Protein AF-A0A9X1JXM3-F1 (afdb_monomer)

Structure (mmCIF, N/CA/C/O backbone):
data_AF-A0A9X1JXM3-F1
#
_entry.id   AF-A0A9X1JXM3-F1
#
loop_
_atom_site.group_PDB
_atom_site.id
_atom_site.type_symbol
_atom_site.label_atom_id
_atom_site.label_alt_id
_atom_site.label_comp_id
_atom_site.label_asym_id
_atom_site.label_entity_id
_atom_site.label_seq_id
_atom_site.pdbx_PDB_ins_code
_atom_site.Cartn_x
_atom_site.Cartn_y
_atom_site.Cartn_z
_atom_site.occupancy
_atom_site.B_iso_or_equiv
_atom_site.auth_seq_id
_atom_site.auth_comp_id
_atom_site.auth_asym_id
_atom_site.auth_atom_id
_atom_site.pdbx_PDB_model_num
ATOM 1 N N . MET A 1 1 ? -9.582 10.297 -4.704 1.00 67.44 1 MET A N 1
ATOM 2 C CA . MET A 1 1 ? -8.432 10.354 -5.628 1.00 67.44 1 MET A CA 1
ATOM 3 C C . MET A 1 1 ? -7.767 8.985 -5.629 1.00 67.44 1 MET A C 1
ATOM 5 O O . MET A 1 1 ? -7.426 8.506 -4.550 1.00 67.44 1 MET A O 1
ATOM 9 N N . SER A 1 2 ? -7.712 8.325 -6.786 1.00 84.75 2 SER A N 1
ATOM 10 C CA . SER A 1 2 ? -7.063 7.019 -7.022 1.00 84.75 2 SER A CA 1
ATOM 11 C C . SER A 1 2 ? -5.548 7.155 -7.191 1.00 84.75 2 SER A C 1
ATOM 13 O O . SER A 1 2 ? -4.791 6.289 -6.767 1.00 84.75 2 SER A O 1
ATOM 15 N N . VAL A 1 3 ? -5.104 8.279 -7.752 1.00 85.50 3 VAL A N 1
ATOM 16 C CA . VAL A 1 3 ? -3.694 8.632 -7.937 1.00 85.50 3 VAL A CA 1
ATOM 17 C C . VAL A 1 3 ? -3.147 9.310 -6.676 1.00 85.50 3 VAL A C 1
ATOM 19 O O . VAL A 1 3 ? -3.828 10.111 -6.037 1.00 85.50 3 VAL 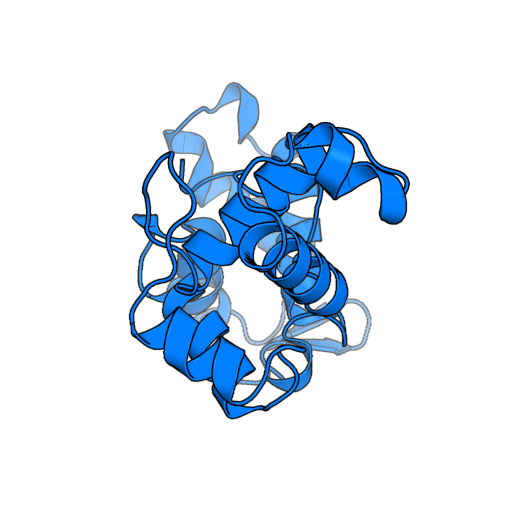A O 1
ATOM 22 N N . TYR A 1 4 ? -1.914 8.982 -6.283 1.00 91.44 4 TYR A N 1
ATOM 23 C CA . TYR A 1 4 ? -1.160 9.656 -5.211 1.00 91.44 4 TYR A CA 1
ATOM 24 C C . TYR A 1 4 ? -1.836 9.720 -3.821 1.00 91.44 4 TYR A C 1
ATOM 26 O O . TYR A 1 4 ? -1.454 10.515 -2.954 1.00 91.44 4 TYR A O 1
ATOM 34 N N . PHE A 1 5 ? -2.821 8.856 -3.545 1.00 94.12 5 PHE A N 1
ATOM 35 C CA . PHE A 1 5 ? -3.495 8.798 -2.239 1.00 94.12 5 PHE A CA 1
ATOM 36 C C . PHE A 1 5 ? -2.524 8.481 -1.093 1.00 94.12 5 PHE A C 1
ATOM 38 O O . PHE A 1 5 ? -2.756 8.914 0.033 1.00 94.12 5 PHE A O 1
ATOM 45 N N . HIS A 1 6 ? -1.429 7.785 -1.398 1.00 94.56 6 HIS A N 1
ATOM 46 C CA . HIS A 1 6 ? -0.364 7.382 -0.485 1.00 94.56 6 HIS A CA 1
ATOM 47 C C . HIS A 1 6 ? 0.627 8.514 -0.152 1.00 94.56 6 HIS A C 1
ATOM 49 O O . HIS A 1 6 ? 1.329 8.445 0.859 1.00 94.56 6 HIS A O 1
ATOM 55 N N . ALA A 1 7 ? 0.681 9.580 -0.963 1.00 92.19 7 ALA A N 1
ATOM 56 C CA . ALA A 1 7 ? 1.749 10.582 -0.935 1.00 92.19 7 ALA A CA 1
ATOM 57 C C . ALA A 1 7 ? 3.141 9.921 -0.908 1.00 92.19 7 ALA A C 1
ATOM 59 O O . ALA A 1 7 ? 3.544 9.311 -1.887 1.00 92.19 7 ALA A O 1
ATOM 60 N N . ASN A 1 8 ? 3.861 9.975 0.213 1.00 93.56 8 ASN A N 1
ATOM 61 C CA . ASN A 1 8 ? 5.191 9.374 0.351 1.00 93.56 8 ASN A CA 1
ATOM 62 C C . ASN A 1 8 ? 5.203 8.111 1.239 1.00 93.56 8 ASN A C 1
ATOM 64 O O . ASN A 1 8 ? 6.279 7.606 1.551 1.00 93.56 8 ASN A O 1
ATOM 68 N N . PHE A 1 9 ? 4.038 7.620 1.680 1.00 95.38 9 PHE A N 1
ATOM 69 C CA . PHE A 1 9 ? 3.919 6.490 2.607 1.00 95.38 9 PHE A CA 1
ATOM 70 C C . PHE A 1 9 ? 3.548 5.209 1.869 1.00 95.38 9 PHE A C 1
ATOM 72 O O . PHE A 1 9 ? 2.435 5.090 1.361 1.00 95.38 9 PHE A O 1
ATOM 79 N N . TYR A 1 10 ? 4.457 4.242 1.849 1.00 95.12 10 TYR A N 1
ATOM 80 C CA . TYR A 1 10 ? 4.158 2.913 1.331 1.00 95.12 10 TYR A CA 1
ATOM 81 C C . TYR A 1 10 ? 3.269 2.112 2.289 1.00 95.12 10 TYR A C 1
ATOM 83 O O . TYR A 1 10 ? 3.130 2.448 3.473 1.00 95.12 10 TYR A O 1
ATOM 91 N N . LEU A 1 11 ? 2.641 1.066 1.754 1.00 97.31 11 LEU A N 1
ATOM 92 C CA . LEU A 1 11 ? 1.815 0.154 2.531 1.00 97.31 11 LEU A CA 1
ATOM 93 C C . LEU A 1 11 ? 2.675 -0.571 3.573 1.00 97.31 11 LEU A C 1
ATOM 95 O O . LEU A 1 11 ? 3.635 -1.248 3.236 1.00 97.31 11 LEU A O 1
ATOM 99 N N . ASP A 1 12 ? 2.309 -0.459 4.843 1.00 98.06 12 ASP A N 1
ATOM 100 C CA . ASP A 1 12 ? 2.957 -1.179 5.942 1.00 98.06 12 ASP A CA 1
ATOM 101 C C . ASP A 1 12 ? 1.846 -1.743 6.825 1.00 98.06 12 ASP A C 1
ATOM 103 O O . ASP A 1 12 ? 1.057 -0.983 7.392 1.00 98.06 12 ASP A O 1
ATOM 107 N N . ARG A 1 13 ? 1.749 -3.072 6.890 1.00 97.81 13 ARG A N 1
ATOM 108 C CA . ARG A 1 13 ? 0.678 -3.803 7.575 1.00 97.81 13 ARG A CA 1
ATOM 109 C C . ARG A 1 13 ? 0.679 -3.553 9.079 1.00 97.81 13 ARG A C 1
ATOM 111 O O . ARG A 1 13 ? -0.398 -3.409 9.641 1.00 97.81 13 ARG A O 1
ATOM 118 N N . GLY A 1 14 ? 1.847 -3.384 9.703 1.00 97.69 14 GLY A N 1
ATOM 119 C CA . GLY A 1 14 ? 1.951 -3.044 11.126 1.00 97.69 14 GLY A CA 1
ATOM 120 C C . GLY A 1 14 ? 1.439 -1.635 11.433 1.00 97.69 14 GLY A C 1
ATOM 121 O O . GLY A 1 14 ? 0.775 -1.401 12.441 1.00 97.69 14 GLY A O 1
ATOM 122 N N . ARG A 1 15 ? 1.686 -0.678 10.533 1.00 97.62 15 ARG A N 1
ATOM 123 C CA . ARG A 1 15 ? 1.098 0.667 10.643 1.00 97.62 15 ARG A CA 1
ATOM 124 C C . ARG A 1 15 ? -0.396 0.655 10.334 1.00 97.62 15 ARG A C 1
ATOM 126 O O . ARG A 1 15 ? -1.152 1.327 11.025 1.00 97.62 15 ARG A O 1
ATOM 133 N N . LEU A 1 16 ? -0.835 -0.107 9.331 1.00 97.75 16 LEU A N 1
ATOM 134 C CA . LEU A 1 16 ? -2.257 -0.263 9.018 1.00 97.75 16 LEU A CA 1
ATOM 135 C C . LEU A 1 16 ? -3.028 -0.847 10.198 1.00 97.75 16 LEU A C 1
ATOM 137 O O . LEU A 1 16 ? -4.040 -0.265 10.583 1.00 97.75 16 LEU A O 1
ATOM 141 N N . SER A 1 17 ? -2.547 -1.947 10.780 1.00 98.00 17 SER A N 1
ATOM 142 C CA . SER A 1 17 ? -3.183 -2.598 11.925 1.00 98.00 17 SER A CA 1
ATOM 143 C C . SER A 1 17 ? -3.197 -1.688 13.146 1.00 98.00 17 SER A C 1
ATOM 145 O O . SER A 1 17 ? -4.244 -1.528 13.765 1.00 98.00 17 SER A O 1
ATOM 147 N N . GLY A 1 18 ? -2.086 -1.013 13.451 1.00 97.75 18 GLY A N 1
ATOM 148 C CA . GLY A 1 18 ? -2.020 -0.063 14.561 1.00 97.75 18 GLY A CA 1
ATOM 149 C C . GLY A 1 18 ? -3.014 1.096 14.410 1.00 97.75 18 GLY A C 1
ATOM 150 O O . GLY A 1 18 ? -3.764 1.385 15.338 1.00 97.75 18 GLY A O 1
ATOM 151 N N . ILE A 1 19 ? -3.087 1.712 13.225 1.00 96.88 19 ILE A N 1
ATOM 152 C CA . ILE A 1 19 ? -4.072 2.766 12.931 1.00 96.88 19 ILE A CA 1
ATOM 153 C C . ILE A 1 19 ? -5.501 2.222 13.025 1.00 96.88 19 ILE A C 1
ATOM 155 O O . ILE A 1 19 ? -6.371 2.881 13.589 1.00 96.88 19 ILE A O 1
ATOM 159 N N . LEU A 1 20 ? -5.755 1.034 12.474 1.00 96.69 20 LEU A N 1
ATOM 160 C CA . LEU A 1 20 ? -7.074 0.410 12.493 1.00 96.69 20 LEU A CA 1
ATOM 161 C C . LEU A 1 20 ? -7.548 0.149 13.928 1.00 96.69 20 LEU A C 1
ATOM 163 O O . LEU A 1 20 ? -8.664 0.537 14.263 1.00 96.69 20 LEU A O 1
ATOM 167 N N . LYS A 1 21 ? -6.682 -0.419 14.776 1.00 97.06 21 LYS A N 1
ATOM 168 C CA . LYS A 1 21 ? -6.936 -0.649 16.207 1.00 97.06 21 LYS A CA 1
ATOM 169 C C . LYS A 1 21 ? -7.280 0.653 16.927 1.00 97.06 21 LYS A C 1
ATOM 171 O O . LYS A 1 21 ? -8.352 0.745 17.514 1.00 97.06 21 LYS A O 1
ATOM 176 N N . SER A 1 22 ? -6.457 1.698 16.778 1.00 95.88 22 SER A N 1
ATOM 177 C CA . SER A 1 22 ? -6.716 2.999 17.416 1.00 95.88 22 SER A CA 1
ATOM 178 C C . SER A 1 22 ? -8.059 3.613 17.015 1.00 95.88 22 SER A C 1
ATOM 180 O O . SER A 1 22 ? -8.740 4.202 17.848 1.00 95.88 22 SER A O 1
ATOM 182 N N . LEU A 1 23 ? -8.460 3.478 15.747 1.00 93.62 23 LEU A N 1
ATOM 183 C CA . LEU A 1 23 ? -9.734 4.019 15.262 1.00 93.62 23 LEU A CA 1
ATOM 184 C C . LEU A 1 23 ? -10.952 3.220 15.739 1.00 93.62 23 LEU A C 1
ATOM 186 O O . LEU A 1 23 ? -12.038 3.784 15.829 1.00 93.62 23 LEU A O 1
ATOM 190 N N . ILE A 1 24 ? -10.786 1.927 16.018 1.00 94.38 24 ILE A N 1
ATOM 191 C CA . ILE A 1 24 ? -11.849 1.067 16.552 1.00 94.38 24 ILE A CA 1
ATOM 192 C C . ILE A 1 24 ? -12.008 1.287 18.055 1.00 94.38 24 ILE A C 1
ATOM 194 O O . ILE A 1 24 ? -13.126 1.446 18.533 1.00 94.38 24 ILE A O 1
ATOM 198 N N . GLU A 1 25 ? -10.898 1.318 18.791 1.00 95.06 25 GLU A N 1
ATOM 199 C CA . GLU A 1 25 ? -10.884 1.486 20.248 1.00 95.06 25 GLU A CA 1
ATOM 200 C C . GLU A 1 25 ? -11.255 2.908 20.677 1.00 95.06 25 GLU A C 1
ATOM 202 O O . GLU A 1 25 ? -11.781 3.119 21.768 1.00 95.06 25 GLU A O 1
ATOM 207 N N . SER A 1 26 ? -10.961 3.910 19.849 1.00 93.94 26 SER A N 1
ATOM 208 C CA . SER A 1 26 ? -11.207 5.317 20.169 1.00 93.94 26 SER A CA 1
ATOM 209 C C . SER A 1 26 ? -11.572 6.110 18.905 1.00 93.94 26 SER A C 1
ATOM 211 O O . SER A 1 26 ? -10.746 6.857 18.369 1.00 93.94 26 SER A O 1
ATOM 213 N N . PRO A 1 27 ? -12.817 5.969 18.408 1.00 89.25 27 PRO A N 1
ATOM 214 C CA . PRO A 1 27 ? -13.251 6.555 17.136 1.00 89.25 27 PRO A CA 1
ATOM 215 C C . PRO A 1 27 ? -13.245 8.091 17.116 1.00 89.25 27 PRO A C 1
ATOM 217 O O . PRO A 1 27 ? -13.189 8.681 16.035 1.00 89.25 27 PRO A O 1
ATOM 220 N N . ASP A 1 28 ? -13.258 8.731 18.287 1.00 90.75 28 ASP A N 1
ATOM 221 C CA . ASP A 1 28 ? -13.257 10.191 18.438 1.00 90.75 28 ASP A CA 1
ATOM 222 C C . ASP A 1 28 ? -11.855 10.816 18.367 1.00 90.75 28 ASP A C 1
ATOM 224 O O . ASP A 1 28 ? -11.717 12.043 18.370 1.00 90.75 28 ASP A O 1
ATOM 228 N N . LEU A 1 29 ? -10.792 10.004 18.282 1.00 92.56 29 LEU A N 1
ATOM 229 C CA . LEU A 1 29 ? -9.438 10.531 18.150 1.00 92.56 29 LEU A CA 1
ATOM 230 C C . LEU A 1 29 ? -9.258 11.280 16.829 1.00 92.56 29 LEU A C 1
ATOM 232 O O . LEU A 1 29 ? -9.581 10.808 15.734 1.00 92.56 29 LEU A O 1
ATOM 236 N N . THR A 1 30 ? -8.629 12.446 16.931 1.00 94.19 30 THR A N 1
ATOM 237 C CA . THR A 1 30 ? -8.173 13.193 15.762 1.00 94.19 30 THR A CA 1
ATOM 238 C C . THR A 1 30 ? -7.060 12.438 15.035 1.00 94.19 30 THR A C 1
ATOM 240 O O . THR A 1 30 ? -6.300 11.666 15.623 1.00 94.19 30 THR A O 1
ATOM 243 N N . ASP A 1 31 ? -6.895 12.720 13.740 1.00 95.00 31 ASP A N 1
ATOM 244 C CA . ASP A 1 31 ? -5.817 12.129 12.939 1.00 95.00 31 ASP A CA 1
ATOM 245 C C . ASP A 1 31 ? -4.420 12.370 13.543 1.00 95.00 31 ASP A C 1
ATOM 247 O O . ASP A 1 31 ? -3.528 11.541 13.373 1.00 95.00 31 ASP A O 1
ATOM 251 N N . GLU A 1 32 ? -4.214 13.494 14.235 1.00 96.62 32 GLU A N 1
ATOM 252 C CA . GLU A 1 32 ? -2.949 13.821 14.899 1.00 96.62 32 GLU A CA 1
ATOM 253 C C . GLU A 1 32 ? -2.714 12.980 16.155 1.00 96.62 32 GLU A C 1
ATOM 255 O O . GLU A 1 32 ? -1.624 12.436 16.325 1.00 96.62 32 GLU A O 1
ATOM 260 N N . GLN A 1 33 ? -3.739 12.804 16.992 1.00 96.62 33 GLN A N 1
ATOM 261 C CA . GLN A 1 33 ? -3.651 11.939 18.172 1.00 96.62 33 GLN A CA 1
ATOM 262 C C . GLN A 1 33 ? -3.366 10.489 17.780 1.00 96.62 33 GLN A C 1
ATOM 264 O O . GLN A 1 33 ? -2.498 9.861 18.380 1.00 96.62 33 GLN A O 1
ATOM 269 N N . VAL A 1 34 ? -4.023 9.992 16.728 1.00 96.50 34 VAL A N 1
ATOM 270 C CA . VAL A 1 34 ? -3.777 8.647 16.188 1.00 96.50 34 VAL A CA 1
ATOM 271 C C . VAL A 1 34 ? -2.351 8.508 15.628 1.00 96.50 34 VAL A C 1
ATOM 273 O O . VAL A 1 34 ? -1.745 7.449 15.748 1.00 96.50 34 VAL A O 1
ATOM 276 N N . ALA A 1 35 ? -1.779 9.563 15.039 1.00 96.88 35 ALA A N 1
ATOM 277 C CA . ALA A 1 35 ? -0.432 9.520 14.460 1.00 96.88 35 ALA A CA 1
ATOM 278 C C . ALA A 1 35 ? 0.696 9.602 15.505 1.00 96.88 35 ALA A C 1
ATOM 280 O O . ALA A 1 35 ? 1.809 9.138 15.241 1.00 96.88 35 ALA A O 1
ATOM 281 N N . LYS A 1 36 ? 0.425 10.191 16.678 1.00 96.25 36 LYS A N 1
ATOM 282 C CA . LYS A 1 36 ? 1.429 10.495 17.709 1.00 96.25 36 LYS A CA 1
ATOM 283 C C . LYS A 1 36 ? 2.255 9.274 18.153 1.00 96.25 36 LYS A C 1
ATOM 285 O O . LYS A 1 36 ? 3.479 9.409 18.173 1.00 96.25 36 LYS A O 1
ATOM 290 N N . PRO A 1 37 ? 1.673 8.088 18.436 1.00 95.94 37 PRO A N 1
ATOM 291 C CA . PRO A 1 37 ? 2.452 6.901 18.812 1.00 95.94 37 PRO A CA 1
ATOM 292 C C . PRO A 1 37 ? 3.417 6.420 17.720 1.00 95.94 37 PRO A C 1
ATOM 294 O O . PRO A 1 37 ? 4.396 5.743 18.013 1.00 95.94 37 PRO A O 1
ATOM 297 N N . PHE A 1 38 ? 3.170 6.793 16.462 1.00 94.81 38 PHE A N 1
ATOM 298 C CA . PHE A 1 38 ? 4.017 6.448 15.321 1.00 94.81 38 PHE A CA 1
ATOM 299 C C . PHE A 1 38 ? 5.101 7.500 15.041 1.00 94.81 38 PHE A C 1
ATOM 301 O O . PHE A 1 38 ? 5.859 7.342 14.086 1.00 94.81 38 PHE A O 1
ATOM 308 N N . GLY A 1 39 ? 5.173 8.581 15.828 1.00 95.75 39 GLY A N 1
ATOM 309 C CA . GLY A 1 39 ? 6.121 9.680 15.614 1.00 95.75 39 GLY A CA 1
ATOM 31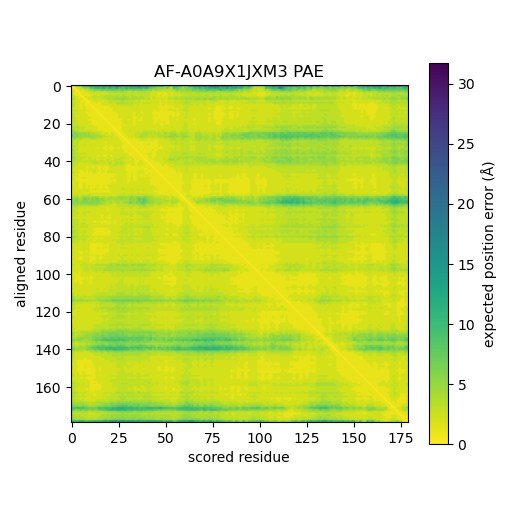0 C C . GLY A 1 39 ? 5.767 10.583 14.427 1.00 95.75 39 GLY A C 1
ATOM 311 O O . GLY A 1 39 ? 6.639 11.266 13.891 1.00 95.75 39 GLY A O 1
ATOM 312 N N . TYR A 1 40 ? 4.502 10.594 13.996 1.00 95.50 40 TYR A N 1
ATOM 313 C CA . TYR A 1 40 ? 4.035 11.389 12.860 1.00 95.50 40 TYR A CA 1
ATOM 314 C C . TYR A 1 40 ? 2.911 12.363 13.243 1.00 95.50 40 TYR A C 1
ATOM 316 O O . TYR A 1 40 ? 2.372 12.339 14.345 1.00 95.50 40 TYR A O 1
ATOM 324 N N . LYS A 1 41 ? 2.549 13.232 12.290 1.00 94.62 41 LYS A N 1
ATOM 325 C CA . LYS A 1 41 ? 1.430 14.184 12.385 1.00 94.62 41 LYS A CA 1
ATOM 326 C C . LYS A 1 41 ? 0.206 13.696 11.602 1.00 94.62 41 LYS A C 1
ATOM 328 O O . LYS A 1 41 ? 0.282 12.710 10.869 1.00 94.62 41 LYS A O 1
ATOM 333 N N . ALA A 1 42 ? -0.892 14.452 11.663 1.00 93.19 42 ALA A N 1
ATOM 334 C CA . ALA A 1 42 ? -2.175 14.134 11.023 1.00 93.19 42 ALA A CA 1
ATOM 335 C C . ALA A 1 42 ? -2.121 13.589 9.573 1.00 93.19 42 ALA A C 1
ATOM 337 O O . ALA A 1 42 ? -2.894 12.676 9.265 1.00 93.19 42 ALA A O 1
ATOM 338 N N . PRO A 1 43 ? -1.248 14.074 8.656 1.00 95.12 43 PRO A N 1
ATOM 339 C CA . PRO A 1 43 ? -1.175 13.513 7.308 1.00 95.12 43 PRO A CA 1
ATOM 340 C C . PRO A 1 43 ? -0.899 12.008 7.285 1.00 95.12 43 PRO A C 1
ATOM 342 O O . PRO A 1 43 ? -1.439 11.326 6.426 1.00 95.12 43 PRO A O 1
ATOM 345 N N . PHE A 1 44 ? -0.126 11.472 8.229 1.00 96.25 44 PHE A N 1
ATOM 346 C CA . PHE A 1 44 ? 0.162 10.040 8.312 1.00 96.25 44 PHE A CA 1
ATOM 347 C C . PHE A 1 44 ? -1.119 9.214 8.445 1.00 96.25 44 PHE A C 1
ATOM 349 O O . PHE A 1 44 ? -1.414 8.391 7.577 1.00 96.25 44 PHE A O 1
ATOM 356 N N . THR A 1 45 ? -1.944 9.515 9.450 1.00 96.00 45 THR A N 1
ATOM 357 C CA . THR A 1 45 ? -3.220 8.824 9.671 1.00 96.00 45 THR A CA 1
ATOM 358 C C . THR A 1 45 ? -4.139 8.943 8.459 1.00 96.00 45 THR A C 1
ATOM 360 O O . THR A 1 45 ? -4.726 7.950 8.039 1.00 96.00 45 THR A O 1
ATOM 363 N N . LYS A 1 46 ? -4.220 10.116 7.812 1.00 95.06 46 LYS A N 1
ATOM 364 C CA . LYS A 1 46 ? -5.035 10.300 6.592 1.00 95.06 46 LYS A CA 1
ATOM 365 C C . LYS A 1 46 ? -4.597 9.389 5.443 1.00 95.06 46 LYS A C 1
ATOM 367 O O . LYS A 1 46 ? -5.440 8.856 4.715 1.00 95.06 46 LYS A O 1
ATOM 372 N N . ARG A 1 47 ? -3.287 9.203 5.267 1.00 96.00 47 ARG A N 1
ATOM 373 C CA . ARG A 1 47 ? -2.718 8.350 4.212 1.00 96.00 47 ARG A CA 1
ATOM 374 C C . ARG A 1 47 ? -2.930 6.872 4.525 1.00 96.00 47 ARG A C 1
ATOM 376 O O . ARG A 1 47 ? -3.367 6.143 3.642 1.00 96.00 47 ARG A O 1
ATOM 383 N N . TYR A 1 48 ? -2.770 6.450 5.778 1.00 97.06 48 TYR A N 1
ATOM 384 C CA . TYR A 1 48 ? -3.073 5.072 6.182 1.00 97.06 48 TYR A CA 1
ATOM 385 C C . TYR A 1 48 ? -4.578 4.758 6.181 1.00 97.06 48 TYR A C 1
ATOM 387 O O . TYR A 1 48 ? -4.967 3.688 5.726 1.00 97.06 48 TYR A O 1
ATOM 395 N N . LYS A 1 49 ? -5.457 5.707 6.533 1.00 96.12 49 LYS A N 1
ATOM 396 C CA . LYS A 1 49 ? -6.910 5.587 6.294 1.00 96.12 49 LYS A CA 1
ATOM 397 C C . LYS A 1 49 ? -7.225 5.412 4.808 1.00 96.12 49 LYS A C 1
ATOM 399 O O . LYS A 1 49 ? -8.127 4.660 4.458 1.00 96.12 49 LYS A O 1
ATOM 404 N N . SER A 1 50 ? -6.490 6.098 3.932 1.00 96.44 50 SER A N 1
ATOM 405 C CA . SER A 1 50 ? -6.646 5.932 2.484 1.00 96.44 50 SER A CA 1
ATOM 406 C C . SER A 1 50 ? -6.211 4.534 2.041 1.00 96.44 50 SER A C 1
ATOM 408 O O . SER A 1 50 ? -6.975 3.883 1.341 1.00 96.44 50 SER A O 1
ATOM 410 N N . TRP A 1 51 ? -5.067 4.031 2.515 1.00 97.81 51 TRP A N 1
ATOM 411 C CA . TRP A 1 51 ? -4.645 2.643 2.286 1.00 97.81 51 TRP A CA 1
ATOM 412 C C . TRP A 1 51 ? -5.687 1.620 2.750 1.00 97.81 51 TRP A C 1
ATOM 414 O O . TRP A 1 51 ? -6.067 0.756 1.970 1.00 97.81 51 TRP A O 1
ATOM 424 N N . LEU A 1 52 ? -6.224 1.753 3.967 1.00 97.62 52 LEU A N 1
ATOM 425 C CA . LEU A 1 52 ? -7.265 0.855 4.482 1.00 97.62 52 LEU A CA 1
ATOM 426 C C . LEU A 1 52 ? -8.515 0.825 3.584 1.00 97.62 52 LEU A C 1
ATOM 428 O O . LEU A 1 52 ? -9.095 -0.237 3.369 1.00 97.62 52 LEU A O 1
ATOM 432 N N . LYS A 1 53 ? -8.916 1.973 3.022 1.00 97.38 53 LYS A N 1
ATOM 433 C CA . LYS A 1 53 ? -10.005 2.047 2.032 1.00 97.38 53 LYS A CA 1
ATOM 434 C C . LYS A 1 53 ? -9.628 1.372 0.721 1.00 97.38 53 LYS A C 1
ATOM 436 O O . LYS A 1 53 ? -10.421 0.622 0.167 1.00 97.38 53 LYS A O 1
ATOM 441 N N . LYS A 1 54 ? -8.416 1.634 0.224 1.00 97.00 54 LYS A N 1
ATOM 442 C CA . LYS A 1 54 ? -7.925 1.070 -1.039 1.00 97.00 54 LYS A CA 1
ATOM 443 C C . LYS A 1 54 ? -7.660 -0.431 -0.968 1.00 97.00 54 LYS A C 1
ATOM 445 O O . LYS A 1 54 ? -7.654 -1.065 -2.006 1.00 97.00 54 LYS A O 1
ATOM 450 N N . CYS A 1 55 ? -7.520 -0.994 0.228 1.00 97.62 55 CYS A N 1
ATOM 451 C CA . CYS A 1 55 ? -7.453 -2.436 0.475 1.00 97.62 55 CYS A CA 1
ATOM 452 C C . CYS A 1 55 ? -8.800 -3.042 0.915 1.00 97.62 55 CYS A C 1
ATOM 454 O O . CYS A 1 55 ? -8.834 -4.168 1.403 1.00 97.62 55 CYS A O 1
ATOM 456 N N . GLY A 1 56 ? -9.907 -2.297 0.810 1.00 97.69 56 GLY A N 1
ATOM 457 C CA . GLY A 1 56 ? -11.256 -2.821 1.045 1.00 97.69 56 GLY A CA 1
ATOM 458 C C . GLY A 1 56 ? -11.617 -3.090 2.508 1.00 97.69 56 GLY A C 1
ATOM 459 O O . GLY A 1 56 ? -12.604 -3.781 2.769 1.00 97.69 56 GLY A O 1
ATOM 460 N N . LEU A 1 57 ? -10.844 -2.570 3.466 1.00 98.06 57 LEU A N 1
ATOM 461 C CA . LEU A 1 57 ? -11.094 -2.737 4.905 1.00 98.06 57 LEU A CA 1
ATOM 462 C C . LEU A 1 57 ? -12.014 -1.643 5.464 1.00 98.06 57 LEU A C 1
ATOM 464 O O . LEU A 1 57 ? -12.785 -1.892 6.390 1.00 98.06 57 LEU A O 1
ATOM 468 N N . LEU A 1 58 ? -11.960 -0.439 4.890 1.00 97.19 58 LEU A N 1
ATOM 469 C CA . LEU A 1 58 ? -12.837 0.680 5.242 1.00 97.19 58 LEU A CA 1
ATOM 470 C C . LEU A 1 58 ? -13.731 1.086 4.077 1.00 97.19 58 LEU A C 1
ATOM 472 O O . LEU A 1 58 ? -13.316 1.058 2.920 1.00 97.19 58 LEU A O 1
ATOM 476 N N . GLU A 1 59 ? -14.936 1.544 4.403 1.00 95.31 59 GLU A N 1
ATOM 477 C CA . GLU A 1 59 ? -15.831 2.156 3.429 1.00 95.31 59 GLU A CA 1
ATOM 478 C C . GLU A 1 59 ? -15.228 3.447 2.862 1.00 95.31 59 GLU A C 1
ATOM 480 O O . GLU A 1 59 ? -14.509 4.196 3.537 1.00 95.31 59 GLU A O 1
ATOM 485 N N . ASN A 1 60 ? -15.572 3.760 1.612 1.00 88.88 60 ASN A N 1
ATOM 486 C CA . ASN A 1 60 ? -15.127 4.980 0.943 1.00 88.88 60 ASN A CA 1
ATOM 487 C C . ASN A 1 60 ? -15.923 6.223 1.400 1.00 88.88 60 ASN A C 1
ATOM 489 O O . ASN A 1 60 ? -16.419 7.006 0.595 1.00 88.88 60 ASN A O 1
ATOM 493 N N . THR A 1 61 ? -16.047 6.415 2.715 1.00 87.69 61 THR A N 1
ATOM 494 C CA . THR A 1 61 ? -16.762 7.533 3.345 1.00 87.69 61 THR A CA 1
ATOM 495 C C . THR A 1 61 ? -15.818 8.419 4.152 1.00 87.69 61 THR A C 1
ATOM 497 O O . THR A 1 61 ? -14.702 8.028 4.497 1.00 87.69 61 THR A O 1
ATOM 500 N N . ARG A 1 62 ? -16.237 9.648 4.480 1.00 80.88 62 ARG A N 1
ATOM 501 C CA . ARG A 1 62 ? -15.444 10.531 5.361 1.00 80.88 62 ARG A CA 1
ATOM 502 C C . ARG A 1 62 ? -15.380 10.015 6.799 1.00 80.88 62 ARG A C 1
ATOM 504 O O . ARG A 1 62 ? -14.351 10.171 7.447 1.00 80.88 62 ARG A O 1
ATOM 511 N N . LYS A 1 63 ? -16.466 9.402 7.271 1.00 85.62 63 LYS A N 1
ATOM 512 C CA . LYS A 1 63 ? -16.542 8.784 8.595 1.00 85.62 63 LYS A CA 1
ATOM 513 C C . LYS A 1 63 ? -15.777 7.463 8.603 1.00 85.62 63 LYS A C 1
ATOM 515 O O . LYS A 1 63 ? -15.697 6.789 7.575 1.00 85.62 63 LYS A O 1
ATOM 520 N N . PHE A 1 64 ? -15.212 7.123 9.757 1.00 90.81 64 PHE A N 1
ATOM 521 C CA . PHE A 1 64 ? -14.636 5.806 9.981 1.00 90.81 64 PHE A CA 1
ATOM 522 C C . PHE A 1 64 ? -15.759 4.766 9.998 1.00 90.81 64 PHE A C 1
ATOM 524 O O . PHE A 1 64 ? -16.691 4.877 10.792 1.00 90.81 64 P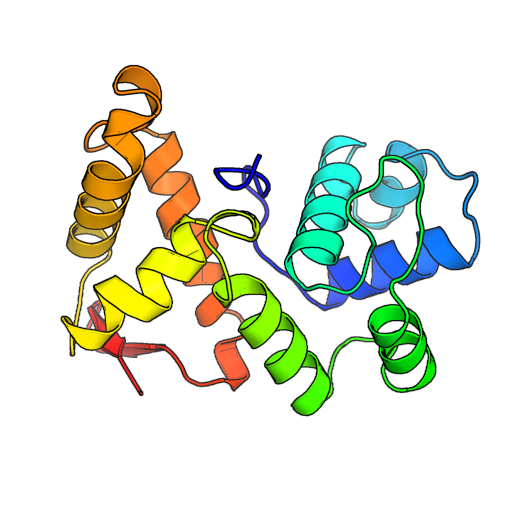HE A O 1
ATOM 531 N N . LYS A 1 65 ? -15.680 3.788 9.094 1.00 94.94 65 LYS A N 1
ATOM 532 C CA . LYS A 1 65 ? -16.593 2.650 9.041 1.00 94.94 65 LYS A CA 1
ATOM 533 C C . LYS A 1 65 ? -15.903 1.482 8.347 1.00 94.94 65 LYS A C 1
ATOM 535 O O . LYS A 1 65 ? -15.387 1.640 7.241 1.00 94.94 65 LYS A O 1
ATOM 540 N N . LEU A 1 66 ? -15.868 0.336 9.020 1.00 97.25 66 LEU A N 1
ATOM 541 C CA . LEU A 1 66 ? -15.403 -0.924 8.445 1.00 97.25 66 LEU A CA 1
ATOM 542 C C . LEU A 1 66 ? -16.403 -1.423 7.402 1.00 97.25 66 LEU A C 1
ATOM 544 O O . LEU A 1 66 ? -17.612 -1.331 7.617 1.00 97.25 66 LEU A O 1
ATOM 548 N N . THR A 1 67 ? -15.895 -2.009 6.321 1.00 98.06 67 THR A N 1
ATOM 549 C CA . THR A 1 67 ? -16.713 -2.861 5.444 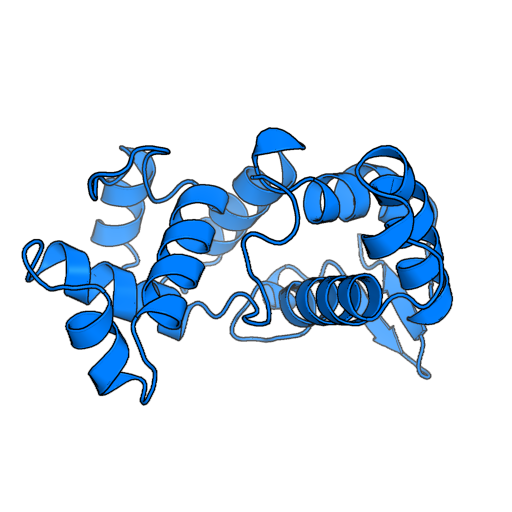1.00 98.06 67 THR A CA 1
ATOM 550 C C . THR A 1 67 ? -17.085 -4.152 6.183 1.00 98.06 67 THR A C 1
ATOM 552 O O . THR A 1 67 ? -16.437 -4.505 7.171 1.00 98.06 67 THR A O 1
ATOM 555 N N . GLU A 1 68 ? -18.077 -4.909 5.705 1.00 97.94 68 GLU A N 1
ATOM 556 C CA . GLU A 1 68 ? -18.383 -6.227 6.293 1.00 97.94 68 GLU A CA 1
ATOM 557 C C . GLU A 1 68 ? -17.161 -7.154 6.276 1.00 97.94 68 GLU A C 1
ATOM 559 O O . GLU A 1 68 ? -16.836 -7.794 7.277 1.00 97.94 68 GLU A O 1
ATOM 564 N N . LYS A 1 69 ? -16.399 -7.132 5.178 1.00 97.88 69 LYS A N 1
ATOM 565 C CA . LYS A 1 69 ? -15.154 -7.891 5.078 1.00 97.88 69 LYS A CA 1
ATOM 566 C C . LYS A 1 69 ? -14.067 -7.368 6.019 1.00 97.88 69 LYS A C 1
ATOM 568 O O . LYS A 1 69 ? -13.346 -8.160 6.616 1.00 97.88 69 LYS A O 1
ATOM 573 N N . GLY A 1 70 ? -13.976 -6.052 6.200 1.00 98.06 70 GLY A N 1
ATOM 574 C CA . GLY A 1 70 ? -13.074 -5.418 7.159 1.00 98.06 70 GLY A CA 1
ATOM 575 C C . GLY A 1 70 ? -13.372 -5.820 8.604 1.00 98.06 70 GLY A C 1
ATOM 576 O O . GLY A 1 70 ? -12.437 -6.097 9.352 1.00 98.06 70 GLY A O 1
ATOM 577 N N . LYS A 1 71 ? -14.653 -5.922 8.989 1.00 98.31 71 LYS A N 1
ATOM 578 C CA . LYS A 1 71 ? -15.068 -6.448 10.304 1.00 98.31 71 LYS A CA 1
ATOM 579 C C . LYS A 1 71 ? -14.639 -7.901 10.480 1.00 98.31 71 LYS A C 1
ATOM 581 O O . LYS A 1 71 ? -14.064 -8.248 11.509 1.00 98.31 71 LYS A O 1
ATOM 586 N N . GLU A 1 72 ? -14.888 -8.733 9.468 1.00 98.12 72 GLU A N 1
ATOM 587 C CA . GLU A 1 72 ? -14.506 -10.147 9.487 1.00 98.12 72 GLU A CA 1
ATOM 588 C C . GLU A 1 72 ? -12.988 -10.318 9.652 1.00 98.12 72 GLU A C 1
ATOM 590 O O . GLU A 1 72 ? -12.536 -11.069 10.518 1.00 98.12 72 GLU A O 1
ATOM 595 N N . ILE A 1 73 ? -12.204 -9.600 8.842 1.00 98.31 73 ILE A N 1
ATOM 596 C CA . ILE A 1 73 ? -10.739 -9.631 8.889 1.00 98.31 73 ILE A CA 1
ATOM 597 C C . ILE A 1 73 ? -10.250 -9.139 10.245 1.00 98.31 73 ILE A C 1
ATOM 599 O O . ILE A 1 73 ? -9.473 -9.841 10.880 1.00 98.31 73 ILE A O 1
ATOM 603 N N . TYR A 1 74 ? -10.734 -7.997 10.736 1.00 97.81 74 TYR A N 1
ATOM 604 C CA . TYR A 1 74 ? -10.293 -7.463 12.025 1.00 97.81 74 TYR A CA 1
ATOM 605 C C . TYR A 1 74 ? -10.554 -8.438 13.180 1.00 97.81 74 TYR A C 1
ATOM 607 O O . TYR A 1 74 ? -9.694 -8.627 14.034 1.00 97.81 74 TYR A O 1
ATOM 615 N N . SER A 1 75 ? -11.703 -9.120 13.177 1.00 97.75 75 SER A N 1
ATOM 616 C CA . SER A 1 75 ? -12.031 -10.117 14.201 1.00 97.75 75 SER A CA 1
ATOM 617 C C . SER A 1 75 ? -11.115 -11.345 14.176 1.00 97.75 75 SER A C 1
ATOM 619 O O . SER A 1 75 ? -10.937 -11.976 15.217 1.00 97.75 75 SER A O 1
ATOM 621 N N . LYS A 1 76 ? -10.585 -11.735 13.011 1.00 98.00 76 LYS A N 1
ATOM 622 C CA . LYS A 1 76 ? -9.824 -12.987 12.834 1.00 98.00 76 LYS A CA 1
ATOM 623 C C . LYS A 1 76 ? -8.319 -12.774 12.684 1.00 98.00 76 LYS A C 1
ATOM 625 O O . LYS A 1 76 ? -7.561 -13.725 12.873 1.00 98.00 76 LYS A O 1
ATOM 630 N N . ASP A 1 77 ? -7.897 -11.596 12.254 1.00 98.38 77 ASP A N 1
ATOM 631 C CA . ASP A 1 77 ? -6.526 -11.236 11.894 1.00 98.38 77 ASP A CA 1
ATOM 632 C C . ASP A 1 77 ? -6.293 -9.724 12.090 1.00 98.38 77 ASP A C 1
ATOM 634 O O . ASP A 1 77 ? -6.046 -8.989 11.130 1.00 98.38 77 ASP A O 1
ATOM 638 N N . PRO A 1 78 ? -6.386 -9.223 13.336 1.00 97.25 78 PRO A N 1
ATOM 639 C CA . PRO A 1 78 ? -6.281 -7.793 13.628 1.00 97.25 78 PRO A CA 1
ATOM 640 C C . PRO A 1 78 ? -4.901 -7.206 13.302 1.00 97.25 78 PRO A C 1
ATOM 642 O O . PRO A 1 78 ? -4.772 -5.989 13.184 1.00 97.25 78 PRO A O 1
ATOM 645 N N . ASP A 1 79 ? -3.876 -8.049 13.161 1.00 97.56 79 ASP A N 1
ATOM 646 C CA . ASP A 1 79 ? -2.515 -7.654 12.787 1.00 97.56 79 ASP A CA 1
ATOM 647 C C . ASP A 1 79 ? -2.249 -7.727 11.276 1.00 97.56 79 ASP A C 1
ATOM 649 O O . ASP A 1 79 ? -1.169 -7.335 10.836 1.00 97.56 79 ASP A O 1
ATOM 653 N N . LEU A 1 80 ? -3.239 -8.161 10.483 1.00 97.94 80 LEU A N 1
ATOM 654 C CA . LEU A 1 80 ? -3.191 -8.247 9.019 1.00 97.94 80 LEU A CA 1
ATOM 655 C C . LEU A 1 80 ? -2.052 -9.144 8.502 1.00 97.94 80 LEU A C 1
ATOM 657 O O . LEU A 1 80 ? -1.400 -8.834 7.501 1.00 97.94 80 LEU A O 1
ATOM 661 N N . ASN A 1 81 ? -1.773 -10.251 9.192 1.00 97.00 81 ASN A N 1
ATOM 662 C CA . ASN A 1 81 ? -0.615 -11.098 8.910 1.00 97.00 81 ASN A CA 1
ATOM 663 C C . ASN A 1 81 ? -0.936 -12.393 8.162 1.00 97.00 81 ASN A C 1
ATOM 665 O O . ASN A 1 81 ? -0.018 -12.994 7.601 1.00 97.00 81 ASN A O 1
ATOM 669 N N . LYS A 1 82 ? -2.200 -12.822 8.111 1.00 97.88 82 LYS A N 1
ATOM 670 C CA . LYS A 1 82 ? -2.588 -14.058 7.417 1.00 97.88 82 LYS A CA 1
ATOM 671 C C . LYS A 1 82 ? -2.505 -13.889 5.908 1.00 97.88 82 LYS A C 1
ATOM 673 O O . LYS A 1 82 ? -2.972 -12.890 5.372 1.00 97.88 82 LYS A O 1
ATOM 678 N N . THR A 1 83 ? -2.019 -14.918 5.216 1.00 97.06 83 THR A N 1
ATOM 679 C CA . THR A 1 83 ? -1.930 -14.945 3.747 1.00 97.06 83 THR A CA 1
ATOM 680 C C . THR A 1 83 ? -3.256 -14.584 3.083 1.00 97.06 83 THR A C 1
ATOM 682 O O . THR A 1 83 ? -3.284 -13.691 2.252 1.00 97.06 83 THR A O 1
ATOM 685 N N . SER A 1 84 ? -4.373 -15.152 3.548 1.00 97.88 84 SER A N 1
ATOM 686 C CA . SER A 1 84 ? -5.706 -14.850 3.009 1.00 97.88 84 SER A CA 1
ATOM 687 C C . SER A 1 84 ? -6.140 -13.389 3.184 1.00 97.88 84 SER A C 1
ATOM 689 O O . SER A 1 84 ? -6.857 -12.856 2.339 1.00 97.88 84 SER A O 1
ATOM 691 N N . THR A 1 85 ? -5.703 -12.719 4.255 1.00 98.44 85 THR A N 1
ATOM 692 C CA . THR A 1 85 ? -5.912 -11.275 4.438 1.00 98.44 85 THR A CA 1
ATOM 693 C C . THR A 1 85 ? -5.082 -10.483 3.436 1.00 98.44 85 THR A C 1
ATOM 695 O O . THR A 1 85 ? -5.593 -9.549 2.821 1.00 98.44 85 THR A O 1
ATOM 698 N N . ILE A 1 86 ? -3.814 -10.862 3.252 1.00 98.38 86 ILE A N 1
ATOM 699 C CA . ILE A 1 86 ? -2.895 -10.213 2.309 1.00 98.38 86 ILE A CA 1
ATOM 700 C C . ILE A 1 86 ? -3.422 -10.355 0.877 1.00 98.38 86 ILE A C 1
ATOM 702 O O . ILE A 1 86 ? -3.506 -9.350 0.173 1.00 98.38 86 ILE A O 1
ATOM 706 N N . ASP A 1 87 ? -3.830 -11.564 0.485 1.00 98.19 87 ASP A N 1
ATOM 707 C CA . ASP A 1 87 ? -4.428 -11.860 -0.819 1.00 98.19 87 ASP A CA 1
ATOM 708 C C . ASP A 1 87 ? -5.658 -10.982 -1.049 1.00 98.19 87 ASP A C 1
ATOM 710 O O . ASP A 1 87 ? -5.719 -10.247 -2.029 1.00 98.19 87 ASP A O 1
ATOM 714 N N . TYR A 1 88 ? -6.605 -10.962 -0.103 1.00 98.62 88 TYR A N 1
ATOM 715 C CA . TYR A 1 88 ? -7.798 -10.120 -0.213 1.00 98.62 88 TYR A CA 1
ATOM 716 C C . TYR A 1 88 ? -7.455 -8.633 -0.374 1.00 98.62 88 TYR A C 1
ATOM 718 O O . TYR A 1 88 ? -7.997 -7.959 -1.251 1.00 98.62 88 TYR A O 1
ATOM 726 N N . MET A 1 89 ? -6.563 -8.108 0.473 1.00 98.62 89 MET A N 1
ATOM 727 C CA . MET A 1 89 ? -6.165 -6.699 0.429 1.00 98.62 89 MET A CA 1
ATOM 728 C C . MET A 1 89 ? -5.530 -6.333 -0.913 1.00 98.62 89 MET A C 1
ATOM 730 O O . MET A 1 89 ? -5.751 -5.225 -1.408 1.00 98.62 89 MET A O 1
ATOM 734 N N . TYR A 1 90 ? -4.733 -7.240 -1.474 1.00 98.44 90 TYR A N 1
ATOM 735 C CA . TYR A 1 90 ? -4.088 -7.067 -2.764 1.00 98.44 90 TYR A CA 1
ATOM 736 C C . TYR A 1 90 ? -5.088 -7.115 -3.917 1.00 98.44 90 TYR A C 1
ATOM 738 O O . TYR A 1 90 ? -5.151 -6.161 -4.691 1.00 98.44 90 TYR A O 1
ATOM 746 N N . GLU A 1 91 ? -5.906 -8.165 -3.988 1.00 98.31 91 GLU A N 1
ATOM 747 C CA . GLU A 1 91 ? -6.929 -8.335 -5.024 1.00 98.31 91 GLU A CA 1
ATOM 748 C C . GLU A 1 91 ? -7.888 -7.140 -5.048 1.00 98.31 91 GLU A C 1
ATOM 750 O O . GLU A 1 91 ? -8.168 -6.570 -6.103 1.00 98.31 91 GLU A O 1
ATOM 755 N N . PHE A 1 92 ? -8.315 -6.660 -3.874 1.00 98.38 92 PHE A N 1
ATOM 756 C CA . PHE A 1 92 ? -9.143 -5.459 -3.794 1.00 98.38 92 PHE A CA 1
ATOM 757 C C . PHE A 1 92 ? -8.400 -4.220 -4.315 1.00 98.38 92 PHE A C 1
ATOM 759 O O . PHE A 1 92 ? -8.970 -3.446 -5.089 1.00 98.38 92 PHE A O 1
ATOM 766 N N . LEU A 1 93 ? -7.129 -4.035 -3.938 1.00 98.19 93 LEU A N 1
ATOM 767 C CA . LEU A 1 93 ? -6.320 -2.887 -4.356 1.00 98.19 93 LEU A CA 1
ATOM 768 C C . LEU A 1 93 ? -6.180 -2.801 -5.876 1.00 98.19 93 LEU A C 1
ATOM 770 O O . LEU A 1 93 ? -6.316 -1.710 -6.434 1.00 98.19 93 LEU A O 1
ATOM 774 N N . VAL A 1 94 ? -5.913 -3.930 -6.536 1.00 98.12 94 VAL A N 1
ATOM 775 C CA . VAL A 1 94 ? -5.693 -3.971 -7.987 1.00 98.12 94 VAL A CA 1
ATOM 776 C C . VAL A 1 94 ? -6.987 -4.082 -8.784 1.00 98.12 94 VAL A C 1
ATOM 778 O O . VAL A 1 94 ? -6.962 -3.766 -9.963 1.00 98.12 94 VAL A O 1
ATOM 781 N N . SER A 1 95 ? -8.118 -4.467 -8.185 1.00 97.62 95 SER A N 1
ATOM 782 C CA . SER A 1 95 ? -9.371 -4.773 -8.907 1.00 97.62 95 SER A CA 1
ATOM 783 C C . SER A 1 95 ? -9.929 -3.657 -9.801 1.00 97.62 95 SER A C 1
ATOM 785 O O . SER A 1 95 ? -10.691 -3.942 -10.720 1.00 97.62 95 SER A O 1
ATOM 787 N N . SER A 1 96 ? -9.581 -2.391 -9.556 1.00 95.50 96 SER A N 1
ATOM 788 C CA . SER A 1 96 ? -10.108 -1.256 -10.320 1.00 95.50 96 SER A CA 1
ATOM 789 C C . SER A 1 96 ? -9.174 -0.046 -10.282 1.00 95.50 96 SER A C 1
ATOM 791 O O . SER A 1 96 ? -8.504 0.219 -9.277 1.00 95.50 96 SER A O 1
ATOM 793 N N . GLU A 1 97 ? -9.178 0.744 -11.359 1.00 95.38 97 GLU A N 1
ATOM 794 C CA . GLU A 1 97 ? -8.451 2.015 -11.411 1.00 95.38 97 GLU A CA 1
ATOM 795 C C . GLU A 1 97 ? -8.944 3.024 -10.365 1.00 95.38 97 GLU A C 1
ATOM 797 O O . GLU A 1 97 ? -8.154 3.798 -9.818 1.00 95.38 97 GLU A O 1
ATOM 802 N N . GLU A 1 98 ? -10.229 2.986 -10.007 1.00 92.19 98 GLU A N 1
ATOM 803 C CA . GLU A 1 98 ? -10.790 3.850 -8.967 1.00 92.19 98 GLU A CA 1
ATOM 804 C C . GLU A 1 98 ? -10.202 3.535 -7.589 1.00 92.19 98 GLU A C 1
ATOM 806 O O . GLU A 1 98 ? -10.041 4.436 -6.751 1.00 92.19 98 GLU A O 1
ATOM 811 N N . ASN A 1 99 ? -9.837 2.271 -7.351 1.00 92.44 99 ASN A N 1
ATOM 812 C CA . ASN A 1 99 ? -9.154 1.852 -6.135 1.00 92.44 99 ASN A CA 1
ATOM 813 C C . ASN A 1 99 ? -7.728 2.390 -6.144 1.00 92.44 99 ASN A C 1
ATOM 815 O O . ASN A 1 99 ? -7.419 3.294 -5.363 1.00 92.44 99 ASN A O 1
ATOM 819 N N . ALA A 1 100 ? -6.885 1.916 -7.050 1.00 96.81 100 ALA A N 1
ATOM 820 C CA . ALA A 1 100 ? -5.508 2.376 -7.145 1.00 96.81 100 ALA A CA 1
ATOM 821 C C . ALA A 1 100 ? -4.992 2.245 -8.577 1.00 96.81 100 ALA A C 1
ATOM 823 O O . ALA A 1 100 ? -4.307 1.287 -8.909 1.00 96.81 100 ALA A O 1
ATOM 824 N N . GLU A 1 101 ? -5.279 3.247 -9.406 1.00 97.62 101 GLU A N 1
ATOM 825 C CA . GLU A 1 101 ? -4.936 3.307 -10.834 1.00 97.62 101 GLU A CA 1
ATOM 826 C C . GLU A 1 101 ? -3.532 2.805 -11.183 1.00 97.62 101 GLU A C 1
ATOM 828 O O . GLU A 1 101 ? -3.379 1.982 -12.079 1.00 97.62 101 GLU A O 1
ATOM 833 N N . VAL A 1 102 ? -2.506 3.231 -10.443 1.00 98.06 102 VAL A N 1
ATOM 834 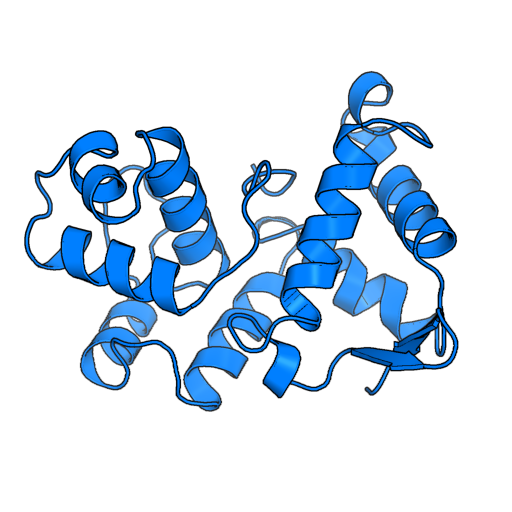C CA . VAL A 1 102 ? -1.122 2.802 -10.699 1.00 98.06 102 VAL A CA 1
ATOM 835 C C . VAL A 1 102 ? -0.908 1.319 -10.377 1.00 98.06 102 VAL A C 1
ATOM 837 O O . VAL A 1 102 ? -0.184 0.643 -11.098 1.00 98.06 102 VAL A O 1
ATOM 840 N N . TRP A 1 103 ? -1.537 0.797 -9.321 1.00 98.44 103 TRP A N 1
ATOM 841 C CA . TRP A 1 103 ? -1.448 -0.620 -8.956 1.00 98.44 103 TRP A CA 1
ATOM 842 C C . TRP A 1 103 ? -2.250 -1.490 -9.921 1.00 98.44 103 TRP A C 1
ATOM 844 O O . TRP A 1 103 ? -1.754 -2.537 -10.327 1.00 98.44 103 TRP A O 1
ATOM 854 N N . HIS A 1 104 ? -3.436 -1.032 -10.328 1.00 98.56 104 HIS A N 1
ATOM 855 C CA . HIS A 1 104 ? -4.250 -1.670 -11.358 1.00 98.56 104 HIS A CA 1
ATOM 856 C C . HIS A 1 104 ? -3.481 -1.767 -12.680 1.00 98.56 104 HIS A C 1
ATOM 858 O O . HIS A 1 104 ? -3.281 -2.863 -13.196 1.00 98.56 104 HIS A O 1
ATOM 864 N N . PHE A 1 105 ? -2.962 -0.637 -13.177 1.00 98.44 105 PHE A N 1
ATOM 865 C CA . PHE A 1 105 ? -2.128 -0.586 -14.379 1.00 98.44 105 PHE A CA 1
ATOM 866 C C . PHE A 1 105 ? -0.896 -1.486 -14.257 1.00 98.44 105 PHE A C 1
ATOM 868 O O . PHE A 1 105 ? -0.585 -2.245 -15.173 1.00 98.44 105 PHE A O 1
ATOM 875 N N . PHE A 1 106 ? -0.195 -1.431 -13.122 1.00 98.38 106 PHE A N 1
ATOM 876 C CA . PHE A 1 106 ? 0.989 -2.25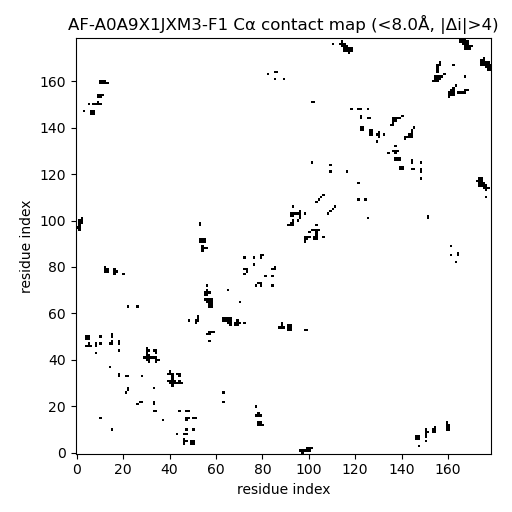3 -12.918 1.00 98.38 106 PHE A CA 1
ATOM 877 C C . PHE A 1 106 ? 0.664 -3.747 -13.011 1.00 98.38 106 PHE A C 1
ATOM 879 O O . PHE A 1 106 ? 1.361 -4.478 -13.708 1.00 98.38 106 PHE A O 1
ATOM 886 N N . HIS A 1 107 ? -0.412 -4.183 -12.355 1.00 98.12 107 HIS A N 1
ATOM 887 C CA . HIS A 1 107 ? -0.801 -5.587 -12.312 1.00 98.12 107 HIS A CA 1
ATOM 888 C C . HIS A 1 107 ? -1.368 -6.101 -13.639 1.00 98.12 107 HIS A C 1
ATOM 890 O O . HIS A 1 107 ? -0.922 -7.133 -14.127 1.00 98.12 107 HIS A O 1
ATOM 896 N N . TYR A 1 108 ? -2.321 -5.385 -14.234 1.00 97.94 108 TYR A N 1
ATOM 897 C CA . TYR A 1 108 ? -3.063 -5.879 -15.396 1.00 97.94 108 TYR A CA 1
ATOM 898 C C . TYR A 1 108 ? -2.470 -5.463 -16.743 1.00 97.94 108 TYR A C 1
ATOM 900 O O . TYR A 1 108 ? -2.838 -6.029 -17.768 1.00 97.94 108 TYR A O 1
ATOM 908 N N . THR A 1 109 ? -1.573 -4.477 -16.778 1.00 97.75 109 THR A N 1
ATOM 909 C CA . THR A 1 109 ? -1.034 -3.943 -18.039 1.00 97.75 109 THR A CA 1
ATOM 910 C C . THR A 1 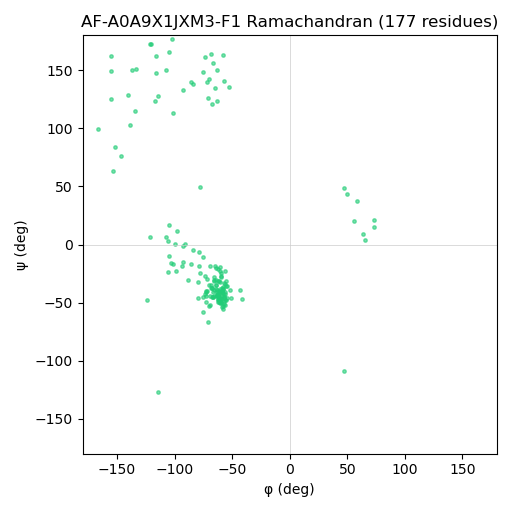109 ? 0.484 -4.005 -18.098 1.00 97.75 109 THR A C 1
ATOM 912 O O . THR A 1 109 ? 1.032 -4.461 -19.097 1.00 97.75 109 THR A O 1
ATOM 915 N N . PHE A 1 110 ? 1.191 -3.566 -17.057 1.00 98.19 110 PHE A N 1
ATOM 916 C CA . PHE A 1 110 ? 2.652 -3.525 -17.095 1.00 98.19 110 PHE A CA 1
ATOM 917 C C . PHE A 1 110 ? 3.270 -4.921 -16.937 1.00 98.19 110 PHE A C 1
ATOM 919 O O . PHE A 1 110 ? 3.982 -5.365 -17.836 1.00 98.19 110 PHE A O 1
ATOM 926 N N . LEU A 1 111 ? 2.977 -5.629 -15.840 1.00 97.62 111 LEU A N 1
ATOM 927 C CA . LEU A 1 111 ? 3.587 -6.930 -15.528 1.00 97.62 111 LEU A CA 1
ATOM 928 C C . LEU A 1 111 ? 3.401 -8.002 -16.618 1.00 97.62 111 LEU A C 1
ATOM 930 O O . LEU A 1 111 ? 4.400 -8.630 -16.969 1.00 97.62 111 LEU A O 1
ATOM 934 N N . PRO A 1 112 ? 2.210 -8.186 -17.228 1.00 97.25 112 PRO A N 1
ATOM 935 C CA . PRO A 1 112 ? 2.023 -9.204 -18.269 1.00 97.25 112 PRO A CA 1
ATOM 936 C C . PRO A 1 112 ? 2.908 -8.998 -19.505 1.00 97.25 112 PRO A C 1
ATOM 938 O O . PRO A 1 112 ? 3.178 -9.944 -20.236 1.00 97.25 112 PRO A O 1
ATOM 941 N N . ASN A 1 113 ? 3.372 -7.766 -19.732 1.00 96.88 113 ASN A N 1
ATOM 942 C CA . ASN A 1 113 ? 4.206 -7.402 -20.875 1.00 96.88 113 ASN A CA 1
ATOM 943 C C . ASN A 1 113 ? 5.706 -7.320 -20.533 1.00 96.88 113 ASN A C 1
ATOM 945 O O . ASN A 1 113 ? 6.504 -6.993 -21.409 1.00 96.88 113 ASN A O 1
ATOM 949 N N . HIS A 1 114 ? 6.107 -7.589 -19.283 1.00 96.94 114 HIS A N 1
ATOM 950 C CA . HIS A 1 114 ? 7.490 -7.424 -18.824 1.00 96.94 114 HIS A CA 1
ATOM 951 C C . HIS A 1 114 ? 7.924 -8.578 -17.914 1.00 96.94 114 HIS A C 1
ATOM 953 O O . HIS A 1 114 ? 7.620 -8.600 -16.722 1.00 96.94 114 HIS A O 1
ATOM 959 N N . ILE A 1 115 ? 8.709 -9.512 -18.463 1.00 96.19 115 ILE A N 1
ATOM 960 C CA . ILE A 1 115 ? 9.342 -10.594 -17.685 1.00 96.19 115 ILE A CA 1
ATOM 961 C C . ILE A 1 115 ? 10.387 -10.021 -16.717 1.00 96.19 115 ILE A C 1
ATOM 963 O O . ILE A 1 115 ? 10.489 -10.435 -15.563 1.00 96.19 115 ILE A O 1
ATOM 967 N N . GLU A 1 116 ? 11.155 -9.037 -17.177 1.00 97.62 116 GLU A N 1
ATOM 968 C CA . GLU A 1 116 ? 12.090 -8.268 -16.366 1.00 97.62 116 GLU A CA 1
ATOM 969 C C . GLU A 1 116 ? 11.985 -6.785 -16.712 1.00 97.62 116 GLU A C 1
ATOM 971 O O . GLU A 1 116 ? 11.652 -6.426 -17.840 1.00 97.62 116 GLU A O 1
ATOM 976 N N . PHE A 1 117 ? 12.258 -5.919 -15.740 1.00 98.00 117 PHE A N 1
ATOM 977 C CA . PHE A 1 117 ? 12.213 -4.474 -15.935 1.00 98.00 117 PHE A CA 1
ATOM 978 C C . PHE A 1 117 ? 13.111 -3.733 -14.942 1.00 98.00 117 PHE A C 1
ATOM 980 O O . PHE A 1 117 ? 13.515 -4.237 -13.892 1.00 98.00 117 PHE A O 1
ATOM 987 N N . THR A 1 118 ? 13.421 -2.491 -15.266 1.00 97.69 118 THR A N 1
ATOM 988 C CA . THR A 1 118 ? 14.198 -1.556 -14.459 1.00 97.69 118 THR A CA 1
ATOM 989 C C . THR A 1 118 ? 13.293 -0.508 -13.818 1.00 97.69 118 THR A C 1
ATOM 991 O O . THR A 1 118 ? 12.143 -0.298 -14.204 1.00 97.69 118 THR A O 1
ATOM 994 N N . ASN A 1 119 ? 13.832 0.215 -12.834 1.00 95.88 119 ASN A N 1
ATOM 995 C CA . ASN A 1 119 ? 13.125 1.343 -12.225 1.00 95.88 119 ASN A CA 1
ATOM 996 C C . ASN A 1 119 ? 12.792 2.448 -13.251 1.00 95.88 119 ASN A C 1
ATOM 998 O O . ASN A 1 119 ? 11.762 3.113 -13.128 1.00 95.88 119 ASN A O 1
ATOM 1002 N N . ILE A 1 120 ? 13.655 2.624 -14.259 1.00 95.94 120 ILE A N 1
ATOM 1003 C CA . ILE A 1 120 ? 13.490 3.625 -15.316 1.00 95.94 120 ILE A CA 1
ATOM 1004 C C . ILE A 1 120 ? 12.313 3.243 -16.212 1.00 95.94 120 ILE A C 1
ATOM 1006 O O . ILE A 1 120 ? 11.396 4.045 -16.350 1.00 95.94 120 ILE A O 1
ATOM 1010 N N . GLU A 1 121 ? 12.286 2.013 -16.733 1.00 97.38 121 GLU A N 1
ATOM 1011 C CA . GLU A 1 121 ? 11.194 1.523 -17.591 1.00 97.38 121 GLU A CA 1
ATOM 1012 C C . GLU A 1 121 ? 9.836 1.624 -16.889 1.00 97.38 121 GLU A C 1
ATOM 1014 O O . GLU A 1 121 ? 8.880 2.159 -17.449 1.00 97.38 121 GLU A O 1
ATOM 1019 N N . LEU A 1 122 ? 9.764 1.209 -15.619 1.00 97.75 122 LEU A N 1
ATOM 1020 C CA . LEU A 1 122 ? 8.539 1.338 -14.832 1.00 97.75 122 LEU A CA 1
ATOM 1021 C C . LEU A 1 122 ? 8.136 2.807 -14.621 1.00 97.75 122 LEU A C 1
ATOM 1023 O O . LEU A 1 122 ? 6.965 3.153 -14.766 1.00 97.75 122 LEU A O 1
ATOM 1027 N N . SER A 1 123 ? 9.086 3.689 -14.296 1.00 97.56 123 SER A N 1
ATOM 1028 C CA . SER A 1 123 ? 8.796 5.118 -14.110 1.00 97.56 123 SER A CA 1
ATOM 1029 C C . SER A 1 123 ? 8.301 5.784 -15.391 1.00 97.56 123 SER A C 1
ATOM 1031 O O . SER A 1 123 ? 7.399 6.621 -15.339 1.00 97.56 123 SER A O 1
ATOM 1033 N N . GLU A 1 124 ? 8.871 5.424 -16.539 1.00 97.44 124 GLU A N 1
ATOM 1034 C CA . GLU A 1 124 ? 8.442 5.924 -17.845 1.00 97.44 124 GLU A CA 1
ATOM 1035 C C . GLU A 1 124 ? 7.033 5.436 -18.189 1.00 97.44 124 GLU A C 1
ATOM 1037 O O . GLU A 1 124 ? 6.187 6.250 -18.560 1.00 97.44 124 GLU A O 1
ATOM 1042 N N . ALA A 1 125 ? 6.732 4.156 -17.953 1.00 98.00 125 ALA A N 1
ATOM 1043 C CA . ALA A 1 125 ? 5.397 3.603 -18.166 1.00 98.00 125 ALA A CA 1
ATOM 1044 C C . ALA A 1 125 ? 4.335 4.259 -17.264 1.00 98.00 125 ALA A C 1
ATOM 1046 O O . ALA A 1 125 ? 3.264 4.641 -17.740 1.00 98.00 125 ALA A O 1
ATOM 1047 N N . ILE A 1 126 ? 4.636 4.461 -15.975 1.00 97.69 126 ILE A N 1
ATOM 1048 C CA . ILE A 1 126 ? 3.738 5.167 -15.043 1.00 97.69 126 ILE A CA 1
ATOM 1049 C C . ILE A 1 126 ? 3.540 6.622 -15.482 1.00 97.69 126 ILE A C 1
ATOM 1051 O O . ILE A 1 126 ? 2.422 7.131 -15.430 1.00 97.69 126 ILE A O 1
ATOM 1055 N N . SER A 1 127 ? 4.600 7.296 -15.936 1.00 97.44 127 SER A N 1
ATOM 1056 C CA . SER A 1 127 ? 4.500 8.658 -16.466 1.00 97.44 127 SER A CA 1
ATOM 1057 C C . SER A 1 127 ? 3.574 8.718 -17.678 1.00 97.44 127 SER A C 1
ATOM 1059 O O . SER A 1 127 ? 2.660 9.537 -17.690 1.00 97.44 127 SER A O 1
ATOM 1061 N N . MET A 1 128 ? 3.732 7.814 -18.647 1.00 96.62 128 MET A N 1
ATOM 1062 C CA . MET A 1 128 ? 2.848 7.738 -19.815 1.00 96.62 128 MET A CA 1
ATOM 1063 C C . MET A 1 128 ? 1.388 7.495 -19.420 1.00 96.62 128 MET A C 1
ATOM 1065 O O . MET A 1 128 ? 0.503 8.161 -19.955 1.00 96.62 128 MET A O 1
ATOM 1069 N N . LYS A 1 129 ? 1.135 6.604 -18.450 1.00 96.38 129 LYS A N 1
ATOM 1070 C CA . LYS A 1 129 ? -0.215 6.337 -17.928 1.00 96.38 129 LYS A CA 1
ATOM 1071 C C . LYS A 1 129 ? -0.832 7.571 -17.265 1.00 96.38 129 LYS A C 1
ATOM 1073 O O . LYS A 1 129 ? -2.012 7.831 -17.468 1.00 96.38 129 LYS A O 1
ATOM 1078 N N . LEU A 1 130 ? -0.060 8.323 -16.478 1.00 96.00 130 LEU A N 1
ATOM 1079 C CA . LEU A 1 130 ? -0.598 9.404 -15.645 1.00 96.00 130 LEU A CA 1
ATOM 1080 C C . LEU A 1 130 ? -0.558 10.798 -16.285 1.00 96.00 130 LEU A C 1
ATOM 1082 O O . LEU A 1 130 ? -1.272 11.698 -15.842 1.00 96.00 130 LEU A O 1
ATOM 1086 N N . MET A 1 131 ? 0.258 10.999 -17.319 1.00 93.94 131 MET A N 1
ATOM 1087 C CA . MET A 1 131 ? 0.424 12.281 -18.009 1.00 93.94 131 MET A CA 1
ATOM 1088 C C . MET A 1 131 ? -0.896 12.929 -18.468 1.00 93.94 131 MET A C 1
ATOM 1090 O O . MET A 1 131 ? -1.013 14.141 -18.279 1.00 93.94 131 MET A O 1
ATOM 1094 N N . PRO A 1 132 ? -1.910 12.193 -18.977 1.00 93.88 132 PRO A N 1
ATOM 1095 C CA . PRO A 1 132 ? -3.197 12.785 -19.350 1.00 93.88 132 PRO A CA 1
ATOM 1096 C C . PRO A 1 132 ? -3.950 13.475 -18.201 1.00 93.88 132 PRO A C 1
ATOM 1098 O O . PRO A 1 132 ? -4.734 14.383 -18.460 1.00 93.88 132 PRO A O 1
ATOM 1101 N N . HIS A 1 133 ? -3.710 13.095 -16.938 1.00 89.44 133 HIS A N 1
ATOM 1102 C CA . HIS A 1 133 ? -4.361 13.733 -15.783 1.00 89.44 133 HIS A CA 1
ATOM 1103 C C . HIS A 1 133 ? -3.803 15.126 -15.498 1.00 89.44 133 HIS A C 1
ATOM 1105 O O . HIS A 1 133 ? -4.546 16.038 -15.141 1.00 89.44 133 HIS A O 1
ATOM 1111 N N . ASN A 1 134 ? -2.478 15.273 -15.582 1.00 90.44 134 ASN A N 1
ATOM 1112 C CA . ASN A 1 134 ? -1.776 16.532 -15.346 1.00 90.44 134 ASN A CA 1
ATOM 1113 C C . ASN A 1 134 ? -0.320 16.438 -15.850 1.00 90.44 134 ASN A C 1
ATOM 1115 O O . ASN A 1 134 ? 0.548 15.933 -15.126 1.00 90.44 134 ASN A O 1
ATOM 1119 N N . 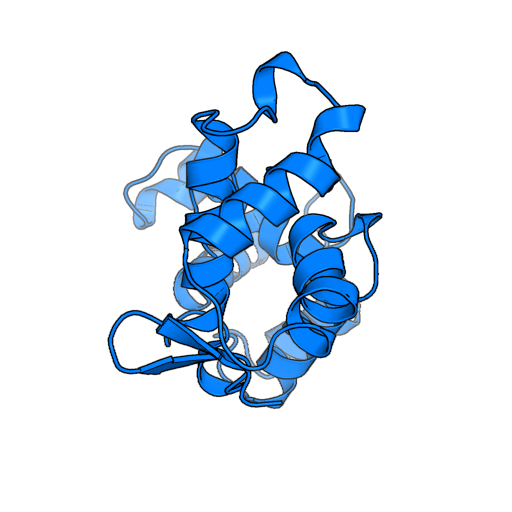PRO A 1 135 ? -0.014 16.960 -17.049 1.00 89.38 135 PRO A N 1
ATOM 1120 C CA . PRO A 1 135 ? 1.331 16.881 -17.613 1.00 89.38 135 PRO A CA 1
ATOM 1121 C C . PRO A 1 135 ? 2.402 17.525 -16.723 1.00 89.38 135 PRO A C 1
ATOM 1123 O O . PRO A 1 135 ? 3.494 16.981 -16.584 1.00 89.38 135 PRO A O 1
ATOM 1126 N N . SER A 1 136 ? 2.091 18.635 -16.047 1.00 88.38 136 SER A N 1
ATOM 1127 C CA . SER A 1 136 ? 3.044 19.339 -15.178 1.00 88.38 136 SER A CA 1
ATOM 1128 C C . SER A 1 136 ? 3.463 18.524 -13.950 1.00 88.38 136 SER A C 1
ATOM 1130 O O . SER A 1 136 ? 4.572 18.701 -13.447 1.00 88.38 136 SER A O 1
ATOM 1132 N N . HIS A 1 137 ? 2.606 17.623 -13.461 1.00 89.88 137 HIS A N 1
ATOM 1133 C CA . HIS A 1 137 ? 2.909 16.766 -12.310 1.00 89.88 137 HIS A CA 1
ATOM 1134 C C . HIS A 1 137 ? 3.368 15.354 -12.684 1.00 89.88 137 HIS A C 1
ATOM 1136 O O . HIS A 1 137 ? 4.057 14.720 -11.880 1.00 89.88 137 HIS A O 1
ATOM 1142 N N . PHE A 1 138 ? 3.023 14.872 -13.880 1.00 93.44 138 PHE A N 1
ATOM 1143 C CA . PHE A 1 138 ? 3.220 13.476 -14.279 1.00 93.44 138 PHE A CA 1
ATOM 1144 C C . PHE A 1 138 ? 4.097 13.276 -15.519 1.00 93.44 138 PHE A C 1
ATOM 1146 O O . PHE A 1 138 ? 4.253 12.140 -15.965 1.00 93.44 138 PHE A O 1
ATOM 1153 N N . ALA A 1 139 ? 4.710 14.334 -16.057 1.00 91.69 139 ALA A N 1
ATOM 1154 C CA . ALA A 1 139 ? 5.712 14.218 -17.114 1.00 91.69 139 ALA A CA 1
ATOM 1155 C C . ALA A 1 139 ? 6.907 13.337 -16.707 1.00 91.69 139 ALA A C 1
ATOM 1157 O O . ALA A 1 139 ? 7.175 13.083 -15.525 1.00 91.69 139 ALA A O 1
ATOM 1158 N N . LYS A 1 140 ? 7.666 12.903 -17.718 1.00 89.19 140 LYS A N 1
ATOM 1159 C CA . LYS A 1 140 ? 8.881 12.110 -17.530 1.00 89.19 140 LYS A CA 1
ATOM 1160 C C . LYS A 1 140 ? 9.819 12.817 -16.548 1.00 89.19 140 LYS A C 1
ATOM 1162 O O . LYS A 1 140 ? 10.030 14.023 -16.629 1.00 89.19 140 LYS A O 1
ATOM 1167 N N . ASN A 1 141 ? 10.384 12.056 -15.612 1.00 86.81 141 ASN A N 1
ATOM 1168 C CA . ASN A 1 141 ? 11.264 12.536 -14.538 1.00 86.81 141 ASN A CA 1
ATOM 1169 C C . ASN A 1 141 ? 10.629 13.468 -13.491 1.00 86.81 141 ASN A C 1
ATOM 1171 O O . ASN A 1 141 ? 11.352 13.907 -12.586 1.00 86.81 141 ASN A O 1
ATOM 1175 N N . ALA A 1 142 ? 9.318 13.736 -13.544 1.00 92.00 142 ALA A N 1
ATOM 1176 C CA . ALA A 1 142 ? 8.654 14.547 -12.531 1.00 92.00 142 ALA A CA 1
ATOM 1177 C C . ALA A 1 142 ? 8.857 13.943 -11.123 1.00 92.00 142 ALA A C 1
ATOM 1179 O O . ALA A 1 142 ? 8.787 12.718 -10.958 1.00 92.00 142 ALA A O 1
ATOM 1180 N N . PRO A 1 143 ? 9.081 14.767 -10.078 1.00 93.31 143 PRO A N 1
ATOM 1181 C CA . PRO A 1 143 ? 9.304 14.270 -8.720 1.00 93.31 143 PRO A CA 1
ATOM 1182 C C . PRO A 1 143 ? 8.194 13.337 -8.220 1.00 93.31 143 PRO A C 1
ATOM 1184 O O . PRO A 1 143 ? 8.474 12.359 -7.531 1.00 93.31 143 PRO A O 1
ATOM 1187 N N . MET A 1 144 ? 6.942 13.602 -8.608 1.00 94.69 144 MET A N 1
ATOM 1188 C CA . MET A 1 144 ? 5.795 12.790 -8.206 1.00 94.69 144 MET A CA 1
ATOM 1189 C C . MET A 1 144 ? 5.853 11.374 -8.790 1.00 94.69 144 MET A C 1
ATOM 1191 O O . MET A 1 144 ? 5.574 10.421 -8.067 1.00 94.69 144 MET A O 1
ATOM 1195 N N . ILE A 1 145 ? 6.296 11.219 -10.042 1.00 96.56 145 ILE A N 1
ATOM 1196 C CA . ILE A 1 145 ? 6.493 9.905 -10.672 1.00 96.56 145 ILE A CA 1
ATOM 1197 C C . ILE A 1 145 ? 7.530 9.096 -9.900 1.00 96.56 145 ILE A C 1
ATOM 1199 O O . ILE A 1 145 ? 7.265 7.953 -9.550 1.00 96.56 145 ILE A O 1
ATOM 1203 N N . LYS A 1 146 ? 8.663 9.704 -9.526 1.00 95.31 146 LYS A N 1
ATOM 1204 C CA . LYS A 1 146 ? 9.699 9.019 -8.730 1.00 95.31 146 LYS A CA 1
ATOM 1205 C C . LYS A 1 146 ? 9.148 8.500 -7.398 1.00 95.31 146 LYS A C 1
ATOM 1207 O O . LYS A 1 146 ? 9.454 7.378 -6.997 1.00 95.31 146 LYS A O 1
ATOM 1212 N N . VAL A 1 147 ? 8.321 9.300 -6.720 1.00 96.56 147 VAL A N 1
ATOM 1213 C CA . VAL A 1 147 ? 7.673 8.901 -5.461 1.00 96.56 147 VAL A CA 1
ATOM 1214 C C . VAL A 1 147 ? 6.674 7.766 -5.687 1.00 96.56 147 VAL A C 1
ATOM 1216 O O . VAL A 1 147 ? 6.690 6.796 -4.932 1.00 96.56 147 VAL A O 1
ATOM 1219 N N . ILE A 1 148 ? 5.834 7.863 -6.719 1.00 97.44 148 ILE A N 1
ATOM 1220 C CA . ILE A 1 148 ? 4.852 6.829 -7.071 1.00 97.44 148 ILE A CA 1
ATOM 1221 C C . ILE A 1 148 ? 5.557 5.511 -7.393 1.00 97.44 148 ILE A C 1
ATOM 1223 O O . ILE A 1 148 ? 5.223 4.500 -6.782 1.00 97.44 148 ILE A O 1
ATOM 1227 N N . THR A 1 149 ? 6.567 5.523 -8.269 1.00 97.75 149 THR A N 1
ATOM 1228 C CA . THR A 1 149 ? 7.347 4.329 -8.621 1.00 97.75 149 THR A CA 1
ATOM 1229 C C . THR A 1 149 ? 7.956 3.690 -7.380 1.00 97.75 149 THR A C 1
ATOM 1231 O O . THR A 1 149 ? 7.836 2.482 -7.187 1.00 97.75 149 THR A O 1
ATOM 1234 N N . ARG A 1 150 ? 8.591 4.485 -6.507 1.00 97.62 150 ARG A N 1
ATOM 1235 C CA . ARG A 1 150 ? 9.204 3.957 -5.283 1.00 97.62 150 ARG A CA 1
ATOM 1236 C C . ARG A 1 150 ? 8.158 3.313 -4.375 1.00 97.62 150 ARG A C 1
ATOM 1238 O O . ARG A 1 150 ? 8.345 2.182 -3.956 1.00 97.62 150 ARG A O 1
ATOM 1245 N N . VAL A 1 151 ? 7.047 4.001 -4.107 1.00 98.19 151 VAL A N 1
ATOM 1246 C CA . VAL A 1 151 ? 5.983 3.481 -3.233 1.00 98.19 151 VAL A CA 1
ATOM 1247 C C . VAL A 1 151 ? 5.329 2.222 -3.815 1.00 98.19 151 VAL A C 1
ATOM 1249 O O . VAL A 1 151 ? 5.033 1.288 -3.066 1.00 98.19 151 VAL A O 1
ATOM 1252 N N . LEU A 1 152 ? 5.129 2.173 -5.133 1.00 98.31 152 LEU A N 1
ATOM 1253 C CA . LEU A 1 152 ? 4.651 0.983 -5.831 1.00 98.31 152 LEU A CA 1
ATOM 1254 C C . LEU A 1 152 ? 5.601 -0.194 -5.592 1.00 98.31 152 LEU A C 1
ATOM 1256 O O . LEU A 1 152 ? 5.165 -1.228 -5.099 1.00 98.31 152 LEU A O 1
ATOM 1260 N N . LEU A 1 153 ? 6.897 -0.022 -5.856 1.00 98.00 153 LEU A N 1
ATOM 1261 C CA . LEU A 1 153 ? 7.903 -1.068 -5.654 1.00 98.00 153 LEU A CA 1
ATOM 1262 C C . LEU A 1 153 ? 8.021 -1.494 -4.186 1.00 98.00 153 LEU A C 1
ATOM 1264 O O . LEU A 1 153 ? 8.014 -2.689 -3.902 1.00 98.00 153 LEU A O 1
ATOM 1268 N N . ASP A 1 154 ? 8.051 -0.545 -3.247 1.00 97.88 154 ASP A N 1
ATOM 1269 C CA . ASP A 1 154 ? 8.088 -0.822 -1.804 1.00 97.88 154 ASP A CA 1
ATOM 1270 C C . ASP A 1 154 ? 6.895 -1.695 -1.369 1.00 97.88 154 ASP A C 1
ATOM 1272 O O . ASP A 1 154 ? 7.034 -2.546 -0.489 1.00 97.88 154 ASP A O 1
ATOM 1276 N N . THR A 1 155 ? 5.735 -1.536 -2.021 1.00 97.75 155 THR A N 1
ATOM 1277 C CA . THR A 1 155 ? 4.535 -2.343 -1.749 1.00 97.75 155 THR A CA 1
ATOM 1278 C C . THR A 1 155 ? 4.746 -3.823 -2.080 1.00 97.75 155 THR A C 1
ATOM 1280 O O . THR A 1 155 ? 4.183 -4.675 -1.398 1.00 97.75 155 THR A O 1
ATOM 1283 N N . TYR A 1 156 ? 5.583 -4.150 -3.064 1.00 97.88 156 TYR A N 1
ATOM 1284 C CA . TYR A 1 156 ? 5.860 -5.536 -3.458 1.00 97.88 156 TYR A CA 1
ATOM 1285 C C . TYR A 1 156 ? 7.185 -6.088 -2.923 1.00 97.88 156 TYR A C 1
ATOM 1287 O O . TYR A 1 156 ? 7.383 -7.296 -2.932 1.00 97.88 156 TYR A O 1
ATOM 1295 N N . LEU A 1 157 ? 8.101 -5.234 -2.464 1.00 97.06 157 LEU A N 1
ATOM 1296 C CA . LEU A 1 157 ? 9.440 -5.643 -2.018 1.00 97.06 157 LEU A CA 1
ATOM 1297 C C . LEU A 1 157 ? 9.606 -5.643 -0.494 1.00 97.06 157 LEU A C 1
ATOM 1299 O O . LEU A 1 157 ? 10.612 -6.139 0.013 1.00 97.06 157 LEU A O 1
ATOM 1303 N N . SER A 1 158 ? 8.648 -5.098 0.253 1.00 97.12 158 SER A N 1
ATOM 1304 C CA . SER A 1 158 ? 8.686 -5.086 1.717 1.00 97.12 158 SER A CA 1
ATOM 1305 C C . SER A 1 158 ? 7.951 -6.284 2.322 1.00 97.12 158 SER A C 1
ATOM 1307 O O . SER A 1 158 ? 6.792 -6.540 1.994 1.00 97.12 158 SER A O 1
ATOM 1309 N N . GLU A 1 159 ? 8.581 -6.963 3.290 1.00 96.31 159 GLU A N 1
ATOM 1310 C CA . GLU A 1 159 ? 7.944 -8.008 4.123 1.00 96.31 159 GLU A CA 1
ATOM 1311 C C . GLU A 1 159 ? 6.742 -7.470 4.911 1.00 96.31 159 GLU A C 1
ATOM 1313 O O . GLU A 1 159 ? 5.780 -8.180 5.211 1.00 96.31 159 GLU A O 1
ATOM 1318 N N . ARG A 1 160 ? 6.773 -6.170 5.224 1.00 96.88 160 ARG A N 1
ATOM 1319 C CA . ARG A 1 160 ? 5.672 -5.476 5.896 1.00 96.88 160 ARG A CA 1
ATOM 1320 C C . ARG A 1 160 ? 4.537 -5.122 4.942 1.00 96.88 160 ARG A C 1
ATOM 1322 O O . ARG A 1 160 ? 3.511 -4.649 5.412 1.00 96.88 160 ARG A O 1
ATOM 1329 N N . ALA A 1 161 ? 4.704 -5.337 3.641 1.00 97.81 161 ALA A N 1
ATOM 1330 C CA . ALA A 1 161 ? 3.710 -5.077 2.610 1.00 97.81 161 ALA A CA 1
ATOM 1331 C C . ALA A 1 161 ? 3.266 -6.399 1.958 1.00 97.81 161 ALA A C 1
ATOM 1333 O O . ALA A 1 161 ? 2.862 -7.312 2.678 1.00 97.81 161 ALA A O 1
ATOM 1334 N N . PHE A 1 162 ? 3.331 -6.504 0.628 1.00 97.88 162 PHE A N 1
ATOM 1335 C CA . PHE A 1 162 ? 2.870 -7.649 -0.161 1.00 97.88 162 PHE A CA 1
ATOM 1336 C C . PHE A 1 162 ? 3.996 -8.542 -0.697 1.00 97.88 162 PHE A C 1
ATOM 1338 O O . PHE A 1 162 ? 3.748 -9.354 -1.586 1.00 97.88 162 PHE A O 1
ATOM 1345 N N . LYS A 1 163 ? 5.228 -8.449 -0.173 1.00 97.12 163 LYS A N 1
ATOM 1346 C CA . LYS A 1 163 ? 6.341 -9.293 -0.650 1.00 97.12 163 LYS A CA 1
ATOM 1347 C C . LYS A 1 163 ? 6.038 -10.789 -0.597 1.00 97.12 163 LYS A C 1
ATOM 1349 O O . LYS A 1 163 ? 6.426 -11.518 -1.501 1.00 97.12 163 LYS A O 1
ATOM 1354 N N . THR A 1 164 ? 5.294 -11.237 0.410 1.00 96.31 164 THR A N 1
ATOM 1355 C CA . THR A 1 164 ? 4.906 -12.645 0.577 1.00 96.31 164 THR A CA 1
ATOM 1356 C C . THR A 1 164 ? 4.074 -13.197 -0.581 1.00 96.31 164 THR A C 1
ATOM 1358 O O . THR A 1 164 ? 4.010 -14.409 -0.747 1.00 96.31 164 THR A O 1
ATOM 1361 N N . LEU A 1 165 ? 3.451 -12.329 -1.388 1.00 97.06 165 LEU A N 1
ATOM 1362 C CA . LEU A 1 165 ? 2.717 -12.727 -2.590 1.00 97.06 165 LEU A CA 1
ATOM 1363 C C . LEU A 1 165 ? 3.636 -13.100 -3.757 1.00 97.06 165 LEU A C 1
ATOM 1365 O O . LEU A 1 165 ? 3.144 -13.602 -4.765 1.00 97.06 165 LEU A O 1
ATOM 1369 N N . ASN A 1 166 ? 4.941 -12.825 -3.641 1.00 97.12 166 ASN A N 1
ATOM 1370 C CA . ASN A 1 166 ? 5.951 -13.096 -4.660 1.00 97.12 166 ASN A CA 1
ATOM 1371 C C . ASN A 1 166 ? 5.508 -12.625 -6.056 1.00 97.12 166 ASN A C 1
ATOM 1373 O O . ASN A 1 166 ? 5.577 -13.382 -7.011 1.00 97.12 166 ASN A O 1
ATOM 1377 N N . ILE A 1 167 ? 5.012 -11.385 -6.168 1.00 97.62 167 ILE A N 1
ATOM 1378 C CA . ILE A 1 167 ? 4.611 -10.799 -7.461 1.00 97.62 167 ILE A CA 1
ATOM 1379 C C . ILE A 1 167 ? 5.847 -10.397 -8.271 1.00 97.62 167 ILE A C 1
ATOM 1381 O O . ILE A 1 167 ? 5.938 -10.678 -9.461 1.00 97.62 167 ILE A O 1
ATOM 1385 N N . ILE A 1 168 ? 6.810 -9.747 -7.612 1.00 97.75 168 ILE A N 1
ATOM 1386 C CA . ILE A 1 168 ? 8.094 -9.383 -8.211 1.00 97.75 168 ILE A CA 1
ATOM 1387 C C . ILE A 1 168 ? 9.254 -9.744 -7.285 1.00 97.75 168 ILE A C 1
ATOM 1389 O O . ILE A 1 168 ? 9.121 -9.724 -6.061 1.00 97.75 168 ILE A O 1
ATOM 1393 N N . GLY A 1 169 ? 10.410 -10.024 -7.880 1.00 96.44 169 GLY A N 1
ATOM 1394 C CA . GLY A 1 169 ? 11.690 -10.202 -7.195 1.00 96.44 169 GLY A CA 1
ATOM 1395 C C . GLY A 1 169 ? 12.739 -9.200 -7.676 1.00 96.44 169 GLY A C 1
ATOM 1396 O O . GLY A 1 169 ? 12.516 -8.477 -8.642 1.00 96.44 169 GLY A O 1
ATOM 1397 N N . LEU A 1 170 ? 13.904 -9.166 -7.021 1.00 95.06 170 LEU A N 1
ATOM 1398 C CA . LEU A 1 170 ? 15.058 -8.371 -7.453 1.00 95.06 170 LEU A CA 1
ATOM 1399 C C . LEU A 1 170 ? 16.227 -9.303 -7.797 1.00 95.06 170 LEU A C 1
ATOM 1401 O O . LEU A 1 170 ? 16.676 -10.072 -6.949 1.00 95.06 170 LEU A O 1
ATOM 1405 N N . LYS A 1 171 ? 16.747 -9.209 -9.023 1.00 94.19 171 LYS A N 1
ATOM 1406 C CA . LYS A 1 171 ? 17.905 -9.975 -9.505 1.00 94.19 171 LYS A CA 1
ATOM 1407 C C . LYS A 1 171 ? 18.777 -9.081 -10.379 1.00 94.19 171 LYS A C 1
ATOM 1409 O O . LYS A 1 171 ? 18.284 -8.452 -11.305 1.00 94.19 171 LYS A O 1
ATOM 1414 N N . ASN A 1 172 ? 20.080 -9.014 -10.103 1.00 91.31 172 ASN A N 1
ATOM 1415 C CA . ASN A 1 172 ? 21.045 -8.255 -10.916 1.00 91.31 172 ASN A CA 1
ATOM 1416 C C . ASN A 1 172 ? 20.618 -6.800 -11.212 1.00 91.31 172 ASN A C 1
ATOM 1418 O O . ASN A 1 172 ? 20.752 -6.325 -12.336 1.00 91.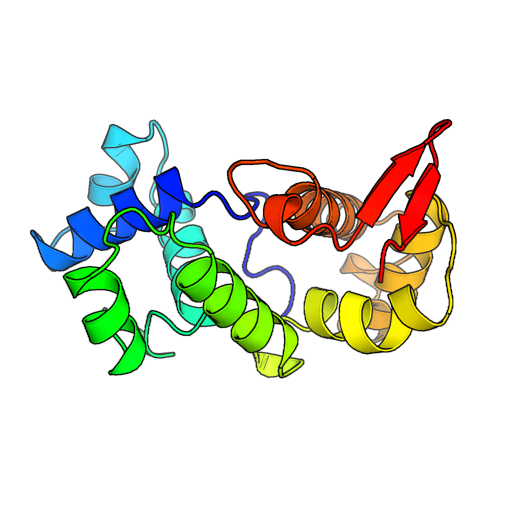31 172 ASN A O 1
ATOM 1422 N N . LYS A 1 173 ? 20.094 -6.089 -10.201 1.00 90.69 173 LYS A N 1
ATOM 1423 C CA . LYS A 1 173 ? 19.554 -4.713 -10.311 1.00 90.69 173 LYS A CA 1
ATOM 1424 C C . LYS A 1 173 ? 18.323 -4.556 -11.225 1.00 90.69 173 LYS A C 1
ATOM 1426 O O . LYS A 1 173 ? 17.903 -3.426 -11.463 1.00 90.69 173 LYS A O 1
ATOM 1431 N N . LYS A 1 174 ? 17.726 -5.653 -11.692 1.00 96.00 174 LYS A N 1
ATOM 1432 C CA . LYS A 1 174 ? 16.435 -5.677 -12.383 1.00 96.00 174 LYS A CA 1
ATOM 1433 C C . LYS A 1 174 ? 15.362 -6.281 -11.488 1.00 96.00 174 LYS A C 1
ATOM 1435 O O . LYS A 1 174 ? 15.645 -7.137 -10.646 1.00 96.00 174 LYS A O 1
ATOM 1440 N N . TYR A 1 175 ? 14.136 -5.829 -11.681 1.00 97.75 175 TYR A N 1
ATOM 1441 C CA . TYR A 1 175 ? 12.957 -6.468 -11.129 1.00 97.75 175 TYR A CA 1
ATOM 1442 C C . TYR A 1 175 ? 12.531 -7.596 -12.062 1.00 97.75 175 TYR A C 1
ATOM 1444 O O . TYR A 1 175 ? 12.571 -7.433 -13.279 1.00 97.75 175 TYR A O 1
ATOM 1452 N N . ILE A 1 176 ? 12.153 -8.732 -11.490 1.00 97.50 176 ILE A N 1
ATOM 1453 C CA . ILE A 1 176 ? 11.712 -9.919 -12.226 1.00 97.50 176 ILE A CA 1
ATOM 1454 C C . ILE A 1 176 ? 10.242 -10.139 -11.903 1.00 97.50 176 ILE A C 1
ATOM 1456 O O . ILE A 1 176 ? 9.897 -10.173 -10.720 1.00 97.50 176 ILE A O 1
ATOM 1460 N N . ASN A 1 177 ? 9.396 -10.280 -12.920 1.00 96.00 177 ASN A N 1
ATOM 1461 C CA . ASN A 1 177 ? 8.029 -10.746 -12.734 1.00 96.00 177 ASN A CA 1
ATOM 1462 C C . ASN A 1 177 ? 8.061 -12.239 -12.369 1.00 96.00 177 ASN A C 1
ATOM 1464 O O . ASN A 1 177 ? 8.697 -13.040 -13.053 1.00 96.00 177 ASN A O 1
ATOM 1468 N N . LEU A 1 178 ? 7.430 -12.594 -11.253 1.00 94.81 178 LEU A N 1
ATOM 1469 C CA . LEU A 1 178 ? 7.405 -13.953 -10.708 1.00 94.81 178 LEU A CA 1
ATOM 1470 C C . LEU A 1 178 ? 6.046 -14.646 -10.916 1.00 94.81 178 LEU A C 1
ATOM 1472 O O . LEU A 1 178 ? 5.871 -15.772 -10.448 1.00 94.81 178 LEU A O 1
ATOM 1476 N N . LYS A 1 179 ? 5.103 -13.977 -11.592 1.00 85.00 179 LYS A N 1
ATOM 1477 C CA . LYS A 1 179 ? 3.786 -14.499 -11.967 1.00 85.00 179 LYS A CA 1
ATOM 1478 C C . LYS A 1 179 ? 3.632 -14.658 -13.473 1.00 85.00 179 LYS A C 1
ATOM 1480 O O . LYS A 1 179 ? 4.172 -13.810 -14.222 1.00 85.00 179 LYS A O 1
#

Solvent-accessible surface area (backbone atoms only — not comparable to full-atom values): 9524 Å² total; per-residue (Å²): 119,30,66,72,51,42,63,90,54,52,61,37,32,67,59,43,23,53,50,51,50,49,47,70,80,41,68,86,58,48,44,38,66,67,13,45,91,76,77,43,49,37,68,53,37,55,24,46,54,42,48,38,30,31,30,51,32,26,46,99,56,94,62,93,44,66,26,76,66,23,50,55,41,46,78,77,38,54,60,54,74,48,67,72,51,47,51,50,29,48,54,43,22,36,71,35,50,77,42,20,32,66,52,17,42,40,62,77,55,46,47,82,77,30,66,56,46,42,73,62,60,52,34,48,52,51,14,66,71,41,23,86,82,39,51,92,54,18,35,81,88,25,71,56,35,57,41,48,45,50,35,56,48,43,26,36,68,27,82,52,39,45,25,88,72,46,53,45,47,81,54,97,91,26,38,31,48,63,115

Sequence (179 aa):
MSVYFHANFYLDRGRLSGILKSLIESPDLTDEQVAKPFGYKAPFTKRYKSWLKKCGLLENTRKFKLTEKGKEIYSKDPDLNKTSTIDYMYEFLVSSEENAEVWHFFHYTFLPNHIEFTNIELSEAISMKLMPHNPSHFAKNAPMIKVITRVLLDTYLSERAFKTLNIIGLKNKKYINLK

Organism: NCBI:txid2857106

Nearest PDB structures (foldseek):
  3r61-assembly1_B  TM=6.738E-01  e=1.238E+00  Bacillus subtilis
  4hx7-assembly1_A  TM=6.811E-01  e=2.041E+00  Bacillus subtilis subsp. subtilis str. 168
  4hx8-assembly1_B  TM=6.973E-01  e=3.365E+00  Bacillus subtilis subsp. subtilis str. 168
  3r60-assembly1_B  TM=4.995E-01  e=1.438E+00  Bacillus subtilis
  1on1-assembly1_A  TM=4.944E-01  e=3.045E+00  Bacillus subtilis

pLDDT: mean 95.58, std 3.81, range [67.44, 98.62]

Mean predicted aligned error: 2.99 Å

Radius of gyration: 16.31 Å; Cα contacts (8 Å, |Δi|>4): 264; chains: 1; bounding box: 39×34×41 Å

Foldseek 3Di:
DQACLLVQHAQFLQLLLQLVVCCVVPVPDQLQNSCVVVVDGSSSSSSSVLLCVLLQQAPPDPGGDGDPVNVVCCVPPSSQQDPVSQVSSLCSNLVDSSSHVLSVCCVPPVLVVPQKAALQVSLQVQLVSCCVVPVQQRPRPHPSSNSVSVSSVCQCCDPSHNVVVVQWDDDPNMIGGPD

Secondary structure (DSSP, 8-state):
--SSTTTT----HHHHHHHHHHHHH-TT--HHHHHGGGT--HHHHHHHHHHHHHTTSB-SSSS--B-HHHHHHHHH-TT--SHHHHHHHHHHHHS-HHHHHHHHHIIIIIGGG-SEE-HHHHHHHHHHHHTTT-HHHHSTT-HHHHHHHHHHHHHHH-TTTTGGG-SEEEETTEEEE--